Protein AF-A0AAJ1VNU1-F1 (afdb_monomer)

Foldseek 3Di:
DVPDPLLVVLVVVLLVVVVVCLVVLADPVDQAPLSRLVDQLPHPNQQVDLVLLVVLLSLLQSCLSPLDDDPVVVVVQPDLVSVLVSSVVSSVVSLVVVLVSQLCPCVVVNVSNVDDPLLVVLCNLLSNLVSVLSSLLSVLLVLVLLLVVLVDVDRSNVSSVVSSVVSVVQLPPPVNVPPLSSNLRLSSCSNVVNSVVSVVSSVVSNVVSVVSSVVSSVSSSVSSVVSVVVD

Structure (mmCIF, N/CA/C/O backbone):
data_AF-A0AAJ1VNU1-F1
#
_entry.id   AF-A0AAJ1VNU1-F1
#
loop_
_atom_site.group_PDB
_atom_site.id
_atom_site.type_symbol
_atom_site.label_atom_id
_atom_site.label_alt_id
_atom_site.label_comp_id
_atom_site.label_asym_id
_atom_site.label_entity_id
_atom_site.label_seq_id
_atom_site.pdbx_PDB_ins_code
_atom_site.Cartn_x
_atom_site.Cartn_y
_atom_site.Cartn_z
_atom_site.occupancy
_atom_site.B_iso_or_equiv
_atom_site.auth_seq_id
_atom_site.auth_comp_id
_atom_site.auth_asym_id
_atom_site.auth_atom_id
_atom_site.pdbx_PDB_model_num
ATOM 1 N N . MET A 1 1 ? -16.236 -14.710 5.021 1.00 56.72 1 MET A N 1
ATOM 2 C CA . MET A 1 1 ? -16.076 -13.329 4.508 1.00 56.72 1 MET A CA 1
ATOM 3 C C . MET A 1 1 ? -16.523 -13.219 3.057 1.00 56.72 1 MET A C 1
ATOM 5 O O . MET A 1 1 ? -17.411 -12.427 2.800 1.00 56.72 1 MET A O 1
ATOM 9 N N . ILE A 1 2 ? -16.015 -14.075 2.162 1.00 51.69 2 ILE A N 1
ATOM 10 C CA . ILE A 1 2 ? -16.258 -14.019 0.705 1.00 51.69 2 ILE A CA 1
ATOM 11 C C . ILE A 1 2 ? -17.744 -14.160 0.298 1.00 51.69 2 ILE A C 1
ATOM 13 O O . ILE A 1 2 ? -18.167 -13.552 -0.673 1.00 51.69 2 ILE A O 1
ATOM 17 N N . ARG A 1 3 ? -18.574 -14.888 1.063 1.00 55.31 3 ARG A N 1
ATOM 18 C CA . ARG A 1 3 ? -20.019 -15.059 0.780 1.00 55.31 3 ARG A CA 1
ATOM 19 C C . ARG A 1 3 ? -20.932 -13.919 1.275 1.00 55.31 3 ARG A C 1
ATOM 21 O O . ARG A 1 3 ? -22.146 -14.040 1.181 1.00 55.31 3 ARG A O 1
ATOM 28 N N . ASN A 1 4 ? -20.391 -12.842 1.850 1.00 73.75 4 ASN A N 1
ATOM 29 C CA . ASN A 1 4 ? -21.202 -11.709 2.311 1.00 73.75 4 ASN A CA 1
ATOM 30 C C . ASN A 1 4 ? -21.470 -10.750 1.138 1.00 73.75 4 ASN A C 1
ATOM 32 O O . ASN A 1 4 ? -20.522 -10.281 0.513 1.00 73.75 4 ASN A O 1
ATOM 36 N N . SER A 1 5 ? -22.734 -10.418 0.865 1.00 74.00 5 SER A N 1
ATOM 37 C CA . SER A 1 5 ? -23.113 -9.496 -0.218 1.00 74.00 5 SER A CA 1
ATOM 38 C C . SER A 1 5 ? -22.478 -8.110 -0.073 1.00 74.00 5 SER A C 1
ATOM 40 O O . SER A 1 5 ? -22.074 -7.519 -1.070 1.00 74.00 5 SER A O 1
ATOM 42 N N . ARG A 1 6 ? -22.292 -7.620 1.162 1.00 74.19 6 ARG A N 1
ATOM 43 C CA . ARG A 1 6 ? -21.580 -6.357 1.433 1.00 74.19 6 ARG A CA 1
ATOM 44 C C . ARG A 1 6 ? -20.100 -6.440 1.068 1.00 74.19 6 ARG A C 1
ATOM 46 O O . ARG A 1 6 ? -19.551 -5.486 0.524 1.00 74.19 6 ARG A O 1
ATOM 53 N N . PHE A 1 7 ? -19.469 -7.582 1.347 1.00 76.56 7 PHE A N 1
ATOM 54 C CA . PHE A 1 7 ? -18.081 -7.833 0.961 1.00 76.56 7 PHE A CA 1
ATOM 55 C C . PHE A 1 7 ? -17.976 -7.834 -0.563 1.00 76.56 7 PHE A C 1
ATOM 57 O O . PHE A 1 7 ? -17.258 -7.010 -1.105 1.00 76.56 7 PHE A O 1
ATOM 64 N N . LEU A 1 8 ? -18.789 -8.642 -1.251 1.00 77.00 8 LEU A N 1
ATOM 65 C CA . LEU A 1 8 ? -18.785 -8.725 -2.713 1.00 77.00 8 LEU A CA 1
ATOM 66 C C . LEU A 1 8 ? -18.999 -7.355 -3.377 1.00 77.00 8 LEU A C 1
ATOM 68 O O . LEU A 1 8 ? -18.219 -6.963 -4.237 1.00 77.00 8 LEU A O 1
ATOM 72 N N . PHE A 1 9 ? -20.023 -6.609 -2.955 1.00 81.06 9 PHE A N 1
ATOM 73 C CA . PHE A 1 9 ? -20.330 -5.291 -3.511 1.00 81.06 9 PHE A CA 1
ATOM 74 C C . PHE A 1 9 ? -19.188 -4.292 -3.295 1.00 81.06 9 PHE A C 1
ATOM 76 O O . PHE A 1 9 ? -18.770 -3.622 -4.237 1.00 81.06 9 PHE A O 1
ATOM 83 N N . SER A 1 10 ? -18.644 -4.221 -2.074 1.00 76.69 10 SER A N 1
ATOM 84 C CA . SER A 1 10 ? -17.507 -3.338 -1.792 1.00 76.69 10 SER A CA 1
ATOM 85 C C . SER A 1 10 ? -16.252 -3.750 -2.562 1.00 76.69 10 SER A C 1
ATOM 87 O O . SER A 1 10 ? -15.524 -2.871 -3.010 1.00 76.69 10 SER A O 1
ATOM 89 N N . THR A 1 11 ? -16.020 -5.053 -2.777 1.00 76.06 11 THR A N 1
ATOM 90 C CA . THR A 1 11 ? -14.887 -5.546 -3.575 1.00 76.06 11 THR A CA 1
ATOM 91 C C . THR A 1 11 ? -15.064 -5.171 -5.041 1.00 76.06 11 THR A C 1
ATOM 93 O O . THR A 1 11 ? -14.125 -4.678 -5.651 1.00 76.06 11 THR A O 1
ATOM 96 N N . LEU A 1 12 ? -16.260 -5.351 -5.606 1.00 81.75 12 LEU A N 1
ATOM 97 C CA . LEU A 1 12 ? -16.548 -5.005 -6.999 1.00 81.75 12 LEU A CA 1
ATOM 98 C C . LEU A 1 12 ? -16.421 -3.501 -7.252 1.00 81.75 12 LEU A C 1
ATOM 100 O O . LEU A 1 12 ? -15.763 -3.111 -8.210 1.00 81.75 12 LEU A O 1
ATOM 104 N N . MET A 1 13 ? -16.983 -2.660 -6.379 1.00 79.44 13 MET A N 1
ATOM 105 C CA . MET A 1 13 ? -16.874 -1.198 -6.492 1.00 79.44 13 MET A CA 1
ATOM 106 C C . MET A 1 13 ? -15.427 -0.722 -6.441 1.00 79.44 13 MET A C 1
ATOM 108 O O . MET A 1 13 ? -15.012 0.147 -7.198 1.00 79.44 13 MET A O 1
ATOM 112 N N . MET A 1 14 ? -14.644 -1.326 -5.561 1.00 76.81 14 MET A N 1
ATOM 113 C CA . MET A 1 14 ? -13.228 -1.041 -5.416 1.00 76.81 14 MET A CA 1
ATOM 114 C C . MET A 1 14 ? -12.418 -1.532 -6.621 1.00 76.81 14 MET A C 1
ATOM 116 O O . MET A 1 14 ? -11.604 -0.772 -7.125 1.00 76.81 14 MET A O 1
ATOM 120 N N . VAL A 1 15 ? -12.635 -2.756 -7.113 1.00 78.06 15 VAL A N 1
ATOM 121 C CA . VAL A 1 15 ? -11.966 -3.259 -8.328 1.00 78.06 15 VAL A CA 1
ATOM 122 C C . VAL A 1 15 ? -12.308 -2.378 -9.526 1.00 78.06 15 VAL A C 1
ATOM 124 O O . VAL A 1 15 ? -11.411 -1.999 -10.271 1.00 78.06 15 VAL A O 1
ATOM 127 N N . PHE A 1 16 ? -13.578 -1.997 -9.673 1.00 80.88 16 PHE A N 1
ATOM 128 C CA . PHE A 1 16 ? -14.021 -1.058 -10.698 1.00 80.88 16 PHE A CA 1
ATOM 129 C C . PHE A 1 16 ? -13.298 0.284 -10.574 1.00 80.88 16 PHE A C 1
ATOM 131 O O . PHE A 1 16 ? -12.746 0.776 -11.551 1.00 80.88 16 PHE A O 1
ATOM 138 N N . PHE A 1 17 ? -13.232 0.850 -9.371 1.00 73.81 17 PHE A N 1
ATOM 139 C CA . PHE A 1 17 ? -12.567 2.127 -9.142 1.00 73.81 17 PHE A CA 1
ATOM 140 C C . PHE A 1 17 ? -11.059 2.057 -9.407 1.00 73.81 17 PHE A C 1
ATOM 142 O O . PHE A 1 17 ? -10.509 2.939 -10.053 1.00 73.81 17 PHE A O 1
ATOM 149 N N . VAL A 1 18 ? -10.390 0.992 -8.962 1.00 73.19 18 VAL A N 1
ATOM 150 C CA . VAL A 1 18 ? -8.969 0.755 -9.243 1.00 73.19 18 VAL A CA 1
ATOM 151 C C . VAL A 1 18 ? -8.738 0.604 -10.746 1.00 73.19 18 VAL A C 1
ATOM 153 O O . VAL A 1 18 ? -7.785 1.176 -11.262 1.00 73.19 18 VAL A O 1
ATOM 156 N N . ALA A 1 19 ? -9.620 -0.097 -11.462 1.00 75.19 19 ALA A N 1
ATOM 157 C CA . ALA A 1 19 ? -9.554 -0.208 -12.915 1.00 75.19 19 ALA A CA 1
ATOM 158 C C . ALA A 1 19 ? -9.752 1.152 -13.603 1.00 75.19 19 ALA A C 1
ATOM 160 O O . ALA A 1 19 ? -9.001 1.479 -14.513 1.00 75.19 19 ALA A O 1
ATOM 161 N N . VAL A 1 20 ? -10.699 1.972 -13.141 1.00 74.94 20 VAL A N 1
ATOM 162 C CA . VAL A 1 20 ? -10.910 3.348 -13.624 1.00 74.94 20 VAL A CA 1
ATOM 163 C C . VAL A 1 20 ? -9.659 4.193 -13.386 1.00 74.94 20 VAL A C 1
ATOM 165 O O . VAL A 1 20 ? -9.111 4.764 -14.322 1.00 74.94 20 VAL A O 1
ATOM 168 N N . CYS A 1 21 ? -9.157 4.218 -12.154 1.00 70.06 21 CYS A N 1
ATOM 169 C CA . CYS A 1 21 ? -7.923 4.899 -11.777 1.00 70.06 21 CYS A CA 1
ATOM 170 C C . CYS A 1 21 ? -6.727 4.462 -12.626 1.00 70.06 21 CYS A C 1
ATOM 172 O O . CYS A 1 21 ? -5.946 5.302 -13.058 1.00 70.06 21 CYS A O 1
ATOM 174 N N . TYR A 1 22 ? -6.605 3.164 -12.888 1.00 71.69 22 TYR A N 1
ATOM 175 C CA . TYR A 1 22 ? -5.579 2.612 -13.757 1.00 71.69 22 TYR A CA 1
ATOM 176 C C . TYR A 1 22 ? -5.745 3.112 -15.197 1.00 71.69 22 TYR A C 1
ATOM 178 O O . TYR A 1 22 ? -4.822 3.696 -15.750 1.00 71.69 22 TYR A O 1
ATOM 186 N N . VAL A 1 23 ? -6.942 2.993 -15.779 1.00 73.56 23 VAL A N 1
ATOM 187 C CA . VAL A 1 23 ? -7.241 3.459 -17.145 1.00 73.56 23 VAL A CA 1
ATOM 188 C C . VAL A 1 23 ? -6.958 4.952 -17.318 1.00 73.56 23 VAL A C 1
ATOM 190 O O . VAL A 1 23 ? -6.399 5.343 -18.336 1.00 73.56 23 VAL A O 1
ATOM 193 N N . PHE A 1 24 ? -7.305 5.790 -16.342 1.00 68.94 24 PHE A N 1
ATOM 194 C CA . PHE A 1 24 ? -7.040 7.231 -16.409 1.00 68.94 24 PHE A CA 1
ATOM 195 C C . PHE A 1 24 ? -5.604 7.614 -16.030 1.00 68.94 24 PHE A C 1
ATOM 197 O O . PHE A 1 24 ? -5.153 8.697 -16.392 1.00 68.94 24 PHE A O 1
ATOM 204 N N . GLY A 1 25 ? -4.896 6.757 -15.293 1.00 63.12 25 GLY A N 1
ATOM 205 C CA . GLY A 1 25 ? -3.533 7.006 -14.827 1.00 63.12 25 GLY A CA 1
ATOM 206 C C . GLY A 1 25 ? -2.440 6.555 -15.796 1.00 63.12 25 GLY A C 1
ATOM 207 O O . GLY A 1 25 ? -1.329 7.074 -15.716 1.00 63.12 25 GLY A O 1
ATOM 208 N N . ILE A 1 26 ? -2.733 5.611 -16.694 1.00 67.88 26 ILE A N 1
ATOM 209 C CA . ILE A 1 26 ? -1.758 5.063 -17.647 1.00 67.88 26 ILE A CA 1
ATOM 210 C C . ILE A 1 26 ? -1.434 6.054 -18.760 1.00 67.88 26 ILE A C 1
ATOM 212 O O . ILE A 1 26 ? -2.315 6.697 -19.339 1.00 67.88 26 ILE A O 1
ATOM 216 N N . SER A 1 27 ? -0.163 6.071 -19.161 1.00 67.50 27 SER A N 1
ATOM 217 C CA . SER A 1 27 ? 0.242 6.699 -20.417 1.00 67.50 27 SER A CA 1
ATOM 218 C C . SER A 1 27 ? -0.130 5.814 -21.615 1.00 67.50 27 SER A C 1
ATOM 220 O O . SER A 1 27 ? 0.593 4.891 -22.004 1.00 67.50 27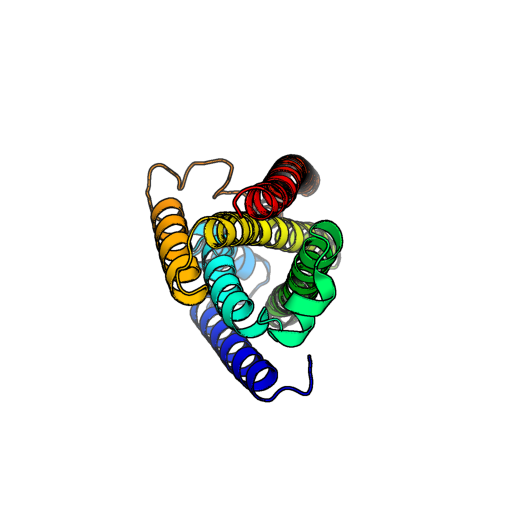 SER A O 1
ATOM 222 N N . TRP A 1 28 ? -1.284 6.086 -22.229 1.00 74.19 28 TRP A N 1
ATOM 223 C CA . TRP A 1 28 ? -1.740 5.361 -23.425 1.00 74.19 28 TRP A CA 1
ATOM 224 C C . TRP A 1 28 ? -0.870 5.611 -24.659 1.00 74.19 28 TRP A C 1
ATOM 226 O O . TRP A 1 28 ? -0.865 4.785 -25.568 1.00 74.19 28 TRP A O 1
ATOM 236 N N . SER A 1 29 ? -0.120 6.714 -24.674 1.00 73.19 29 SER A N 1
ATOM 237 C CA . SER A 1 29 ? 0.797 7.090 -25.753 1.00 73.19 29 SER A CA 1
ATOM 238 C C . SER A 1 29 ? 2.083 6.264 -25.794 1.00 73.19 29 SER A C 1
ATOM 240 O O . SER A 1 29 ? 2.820 6.355 -26.770 1.00 73.19 29 SER A O 1
ATOM 242 N N . ALA A 1 30 ? 2.383 5.483 -24.753 1.00 74.44 30 ALA A N 1
ATOM 243 C CA . ALA A 1 30 ? 3.559 4.625 -24.736 1.00 74.44 30 ALA A CA 1
ATOM 244 C C . ALA A 1 30 ? 3.380 3.413 -25.663 1.00 74.44 30 ALA A C 1
ATOM 246 O O . ALA A 1 30 ? 2.422 2.650 -25.518 1.00 74.44 30 ALA A O 1
ATOM 247 N N . ILE A 1 31 ? 4.325 3.236 -26.591 1.00 78.50 31 ILE A N 1
ATOM 248 C CA . ILE A 1 31 ? 4.320 2.161 -27.596 1.00 78.50 31 ILE A CA 1
ATOM 249 C C . ILE A 1 31 ? 5.385 1.103 -27.274 1.00 78.50 31 ILE A C 1
ATOM 251 O O . ILE A 1 31 ? 5.184 -0.075 -27.561 1.00 78.50 31 ILE A O 1
ATOM 255 N N . THR A 1 32 ? 6.496 1.494 -26.643 1.00 81.50 32 THR A N 1
ATOM 256 C CA . THR A 1 32 ? 7.568 0.580 -26.223 1.00 81.50 32 THR A CA 1
ATOM 257 C C . THR A 1 32 ? 7.686 0.495 -24.701 1.00 81.50 32 THR A C 1
ATOM 259 O O . THR A 1 32 ? 7.218 1.375 -23.977 1.00 81.50 32 THR A O 1
ATOM 262 N N . TYR A 1 33 ? 8.358 -0.550 -24.203 1.00 76.88 33 TYR A N 1
ATOM 263 C CA . TYR A 1 33 ? 8.631 -0.714 -22.772 1.00 76.88 33 TYR A CA 1
ATOM 264 C C . TYR A 1 33 ? 9.413 0.475 -22.199 1.00 76.88 33 TYR A C 1
ATOM 266 O O . TYR A 1 33 ? 9.088 0.948 -21.115 1.00 76.88 33 TYR A O 1
ATOM 274 N N . HIS A 1 34 ? 10.395 1.004 -22.935 1.00 76.31 34 HIS A N 1
ATOM 275 C CA . HIS A 1 34 ? 11.177 2.168 -22.513 1.00 76.31 34 HIS A CA 1
ATOM 276 C C . HIS A 1 34 ? 10.370 3.468 -22.530 1.00 76.31 34 HIS A C 1
ATOM 278 O O . HIS A 1 34 ? 10.520 4.270 -21.608 1.00 76.31 34 HIS A O 1
ATOM 284 N N . ASP A 1 35 ? 9.487 3.658 -23.514 1.00 74.62 35 ASP A N 1
ATOM 285 C CA . ASP A 1 35 ? 8.581 4.812 -23.544 1.00 74.62 35 ASP A CA 1
ATOM 286 C C . ASP A 1 35 ? 7.588 4.750 -22.388 1.00 74.62 35 ASP A C 1
ATOM 288 O O . ASP A 1 35 ? 7.332 5.755 -21.726 1.00 74.62 35 ASP A O 1
ATOM 292 N N . TRP A 1 36 ? 7.054 3.560 -22.104 1.00 78.00 36 TRP A N 1
ATOM 293 C CA . TRP A 1 36 ? 6.185 3.319 -20.956 1.00 78.00 36 TRP A CA 1
ATOM 294 C C . TRP A 1 36 ? 6.919 3.607 -19.649 1.00 78.00 36 TRP A C 1
ATOM 296 O O . TRP A 1 36 ? 6.408 4.328 -18.799 1.00 78.00 36 TRP A O 1
ATOM 306 N N . LEU A 1 37 ? 8.161 3.144 -19.519 1.00 72.62 37 LEU A N 1
ATOM 307 C CA . LEU A 1 37 ? 8.975 3.413 -18.342 1.00 72.62 37 LEU A CA 1
ATOM 308 C C . LEU A 1 37 ? 9.292 4.900 -18.185 1.00 72.62 37 LEU A C 1
ATOM 310 O O . LEU A 1 37 ? 9.176 5.431 -17.090 1.00 72.62 37 LEU A O 1
ATOM 314 N N . GLY A 1 38 ? 9.669 5.597 -19.255 1.00 67.06 38 GLY A N 1
ATOM 315 C CA . GLY A 1 38 ? 9.932 7.035 -19.208 1.00 67.06 38 GLY A CA 1
ATOM 316 C C . GLY A 1 38 ? 8.677 7.846 -18.882 1.00 67.06 38 GLY A C 1
ATOM 317 O O . GLY A 1 38 ? 8.724 8.764 -18.066 1.00 67.06 38 GLY A O 1
ATOM 318 N N . SER A 1 39 ? 7.544 7.487 -19.476 1.00 66.88 39 SER A N 1
ATOM 319 C CA . SER A 1 39 ? 6.281 8.207 -19.301 1.00 66.88 39 SER A CA 1
ATOM 320 C C . SER A 1 39 ? 5.575 7.900 -17.988 1.00 66.88 39 SER A C 1
ATOM 322 O O . SER A 1 39 ? 4.941 8.795 -17.449 1.00 66.88 39 SER A O 1
ATOM 324 N N . GLU A 1 40 ? 5.680 6.691 -17.438 1.00 65.06 40 GLU A N 1
ATOM 325 C CA . GLU A 1 40 ? 5.058 6.377 -16.152 1.00 65.06 40 GLU A CA 1
ATOM 326 C C . GLU A 1 40 ? 5.987 6.660 -14.980 1.00 65.06 40 GLU A C 1
ATOM 328 O O . GLU A 1 40 ? 5.518 7.207 -13.984 1.00 65.06 40 GLU A O 1
ATOM 333 N N . VAL A 1 41 ? 7.287 6.333 -15.072 1.00 56.38 41 VAL A N 1
ATOM 334 C CA . VAL A 1 41 ? 8.233 6.469 -13.941 1.00 56.38 41 VAL A CA 1
ATOM 335 C C . VAL A 1 41 ? 8.568 7.929 -13.636 1.00 56.38 41 VAL A C 1
ATOM 337 O O . VAL A 1 41 ? 8.851 8.246 -12.490 1.00 56.38 41 VAL A O 1
ATOM 340 N N . SER A 1 42 ? 8.489 8.823 -14.628 1.00 49.69 42 SER A N 1
ATOM 341 C CA . SER A 1 42 ? 8.522 10.286 -14.417 1.00 49.69 42 SER A CA 1
ATOM 342 C C . SER A 1 42 ? 7.214 10.996 -14.751 1.00 49.69 42 SER A C 1
ATOM 344 O O . SER A 1 42 ? 7.193 12.212 -14.917 1.00 49.69 42 SER A O 1
ATOM 346 N N . GLY A 1 43 ? 6.126 10.247 -14.914 1.00 49.19 43 GLY A N 1
ATOM 347 C CA . GLY A 1 43 ? 4.812 10.833 -15.132 1.00 49.19 43 GLY A CA 1
ATOM 348 C C . GLY A 1 43 ? 3.896 10.651 -13.942 1.00 49.19 43 GLY A C 1
ATOM 349 O O . GLY A 1 43 ? 4.283 10.257 -12.844 1.00 49.19 43 GLY A O 1
ATOM 350 N N . ILE A 1 44 ? 2.626 10.938 -14.192 1.00 48.78 44 ILE A N 1
ATOM 351 C CA . ILE A 1 44 ? 1.572 11.009 -13.180 1.00 48.78 44 ILE A CA 1
ATOM 352 C C . ILE A 1 44 ? 1.405 9.677 -12.423 1.00 48.78 44 ILE A C 1
ATOM 354 O O . ILE A 1 44 ? 1.029 9.684 -11.250 1.00 48.78 44 ILE A O 1
ATOM 358 N N . TYR A 1 45 ? 1.715 8.547 -13.073 1.00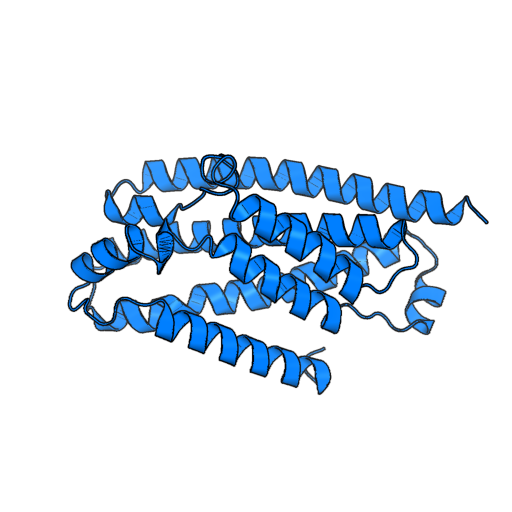 50.91 45 TYR A N 1
ATOM 359 C CA . TYR A 1 45 ? 1.468 7.207 -12.547 1.00 50.91 45 TYR A CA 1
ATOM 360 C C . TYR A 1 45 ? 2.448 6.747 -11.462 1.00 50.91 45 TYR A C 1
ATOM 362 O O . TYR A 1 45 ? 2.014 6.096 -10.522 1.00 50.91 45 TYR A O 1
ATOM 370 N N . PHE A 1 46 ? 3.739 7.068 -11.539 1.00 52.56 46 PHE A N 1
ATOM 371 C CA . PHE A 1 46 ? 4.651 6.782 -10.428 1.00 52.56 46 PHE A CA 1
ATOM 372 C C . PHE A 1 46 ? 4.967 8.043 -9.623 1.00 52.56 46 PHE A C 1
ATOM 374 O O . PHE A 1 46 ? 4.860 7.973 -8.410 1.00 52.56 46 PHE A O 1
ATOM 381 N N . ASP A 1 47 ? 5.227 9.193 -10.253 1.00 49.47 47 ASP A N 1
ATOM 382 C CA . ASP A 1 47 ? 5.898 10.341 -9.619 1.00 49.47 47 ASP A CA 1
ATOM 383 C C . ASP A 1 47 ? 4.940 11.334 -8.912 1.00 49.47 47 ASP A C 1
ATOM 385 O O . ASP A 1 47 ? 5.170 11.730 -7.770 1.00 49.47 47 ASP A O 1
ATOM 389 N N . HIS A 1 48 ? 3.823 11.728 -9.546 1.00 46.34 48 HIS A N 1
ATOM 390 C CA . HIS A 1 48 ? 2.996 12.855 -9.058 1.00 46.34 48 HIS A CA 1
ATOM 391 C C . HIS A 1 48 ? 1.776 12.476 -8.221 1.00 46.34 48 HIS A C 1
ATOM 393 O O . HIS A 1 48 ? 1.312 13.267 -7.395 1.00 46.34 48 HIS A O 1
ATOM 399 N N . ILE A 1 49 ? 1.228 11.283 -8.430 1.00 50.41 49 ILE A N 1
ATOM 400 C CA . ILE A 1 49 ? 0.172 10.758 -7.582 1.00 50.41 49 ILE A CA 1
ATOM 401 C C . ILE A 1 49 ? 0.849 9.835 -6.587 1.00 50.41 49 ILE A C 1
ATOM 403 O O . ILE A 1 49 ? 1.365 8.785 -6.955 1.00 50.41 49 ILE A O 1
ATOM 407 N N . ASN A 1 50 ? 0.834 10.214 -5.311 1.00 58.28 50 ASN A N 1
ATOM 408 C CA . ASN A 1 50 ? 1.274 9.351 -4.227 1.00 58.28 50 ASN A CA 1
ATOM 409 C C . ASN A 1 50 ? 0.277 8.182 -4.107 1.00 58.28 50 ASN A C 1
ATOM 411 O O . ASN A 1 50 ? -0.600 8.169 -3.243 1.00 58.28 50 ASN A O 1
ATOM 415 N N . TRP A 1 51 ? 0.346 7.226 -5.036 1.00 56.41 51 TRP A N 1
ATOM 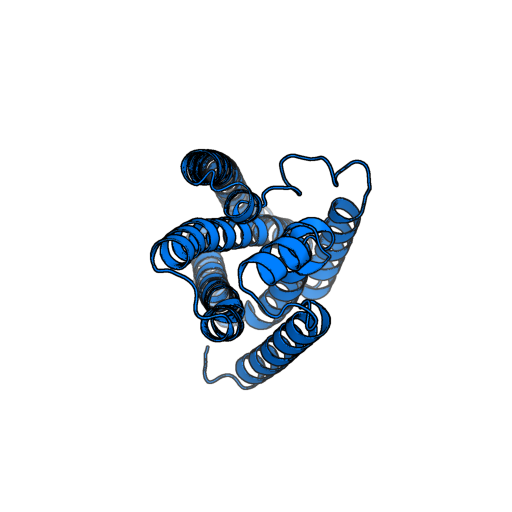416 C CA . TRP A 1 51 ? -0.576 6.099 -5.157 1.00 56.41 51 TRP A CA 1
ATOM 417 C C . TRP A 1 51 ? -0.586 5.258 -3.898 1.00 56.41 51 TRP A C 1
ATOM 419 O O . TRP A 1 51 ? -1.622 4.718 -3.535 1.00 56.41 51 TRP A O 1
ATOM 429 N N . GLN A 1 52 ? 0.531 5.215 -3.173 1.00 61.16 52 GLN A N 1
ATOM 430 C CA . GLN A 1 52 ? 0.584 4.629 -1.840 1.00 61.16 52 GLN A CA 1
ATOM 431 C C . GLN A 1 52 ? -0.446 5.296 -0.926 1.00 61.16 52 GLN A C 1
ATOM 433 O O . GLN A 1 52 ? -1.200 4.599 -0.255 1.00 61.16 52 GLN A O 1
ATOM 438 N N . THR A 1 53 ? -0.560 6.623 -0.949 1.00 61.34 53 THR A N 1
ATOM 439 C CA . THR A 1 53 ? -1.594 7.362 -0.214 1.00 61.34 53 THR A CA 1
ATOM 440 C C . THR A 1 53 ? -2.989 7.143 -0.790 1.00 61.34 53 THR A C 1
ATOM 442 O O . THR A 1 53 ? -3.885 6.776 -0.034 1.00 61.34 53 THR A O 1
ATOM 445 N N . ILE A 1 54 ? -3.188 7.306 -2.102 1.00 64.38 54 ILE A N 1
ATOM 446 C CA . ILE A 1 54 ? -4.510 7.128 -2.728 1.00 64.38 54 ILE A CA 1
ATOM 447 C C . ILE A 1 54 ? -5.063 5.722 -2.455 1.00 64.38 54 ILE A C 1
ATOM 449 O O . ILE A 1 54 ? -6.190 5.563 -1.982 1.00 64.38 54 ILE A O 1
ATOM 453 N N . PHE A 1 55 ? -4.265 4.685 -2.693 1.00 66.81 55 PHE A N 1
ATOM 454 C CA . PHE A 1 55 ? -4.665 3.310 -2.418 1.00 66.81 55 PHE A CA 1
ATOM 455 C C . PHE A 1 55 ? -4.833 3.048 -0.923 1.00 66.81 55 PHE A C 1
ATOM 457 O O . PHE A 1 55 ? -5.767 2.338 -0.555 1.00 66.81 55 PHE A O 1
ATOM 464 N N . SER A 1 56 ? -4.016 3.652 -0.052 1.00 65.38 56 SER A N 1
ATOM 465 C CA . SER A 1 56 ? -4.217 3.548 1.401 1.00 65.38 56 SER A CA 1
ATOM 466 C C . SER A 1 56 ? -5.559 4.128 1.830 1.00 65.38 56 SER A C 1
ATOM 468 O O . SER A 1 56 ? -6.258 3.513 2.631 1.00 65.38 56 SER A O 1
ATOM 470 N N . THR A 1 57 ? -5.952 5.270 1.268 1.00 67.31 57 THR A N 1
ATOM 471 C CA . THR A 1 57 ? -7.252 5.911 1.488 1.00 67.31 57 THR A CA 1
ATOM 472 C C . THR A 1 57 ? -8.402 4.992 1.082 1.00 67.31 57 THR A C 1
ATOM 474 O O . THR A 1 57 ? -9.302 4.731 1.881 1.00 67.31 57 THR A O 1
ATOM 477 N N . PHE A 1 58 ? -8.375 4.431 -0.127 1.00 70.88 58 PHE A N 1
ATOM 478 C CA . PHE A 1 58 ? -9.433 3.515 -0.567 1.00 70.88 58 PHE A CA 1
ATOM 479 C C . PHE A 1 58 ? -9.461 2.217 0.231 1.00 70.88 58 PHE A C 1
ATOM 481 O O . PHE A 1 58 ? -10.535 1.725 0.593 1.00 70.88 58 PHE A O 1
ATOM 488 N N . PHE A 1 59 ? -8.287 1.684 0.557 1.00 75.44 59 PHE A N 1
ATOM 489 C CA . PHE A 1 59 ? -8.180 0.517 1.410 1.00 75.44 59 PHE A CA 1
ATOM 490 C C . PHE A 1 59 ? -8.753 0.787 2.801 1.00 75.44 59 PHE A C 1
ATOM 492 O O . PHE A 1 59 ? -9.476 -0.057 3.315 1.00 75.44 59 PHE A O 1
ATOM 499 N N . LEU A 1 60 ? -8.516 1.965 3.386 1.00 71.94 60 LEU A N 1
ATOM 500 C CA . LEU A 1 60 ? -9.101 2.389 4.662 1.00 71.94 60 LEU A CA 1
ATOM 501 C C . LEU A 1 60 ? -10.632 2.388 4.618 1.00 71.94 60 LEU A C 1
ATOM 503 O O . LEU A 1 60 ? -11.267 1.844 5.525 1.00 71.94 60 LEU A O 1
ATOM 507 N N . PHE A 1 61 ? -11.237 2.920 3.552 1.00 70.81 61 PHE A N 1
ATOM 508 C CA . PHE A 1 61 ? -12.691 2.863 3.368 1.00 70.81 61 PHE A CA 1
ATOM 509 C C . PHE A 1 61 ? -13.195 1.425 3.289 1.00 70.81 61 PHE A C 1
ATOM 511 O O . PHE A 1 61 ? -14.089 1.036 4.046 1.00 70.81 61 PHE A O 1
ATOM 518 N N . TYR A 1 62 ? -12.590 0.612 2.426 1.00 76.56 62 TYR A N 1
ATOM 519 C CA . TYR A 1 62 ? -12.958 -0.790 2.274 1.00 76.56 62 TYR A CA 1
ATOM 520 C C . TYR A 1 62 ? -12.804 -1.575 3.584 1.00 76.56 62 TYR A C 1
ATOM 522 O O . TYR A 1 62 ? -13.687 -2.345 3.978 1.00 76.56 62 TYR A O 1
ATOM 530 N N . TRP A 1 63 ? -11.689 -1.359 4.276 1.00 80.06 63 TRP A N 1
ATOM 531 C CA . TRP A 1 63 ? -11.377 -1.929 5.576 1.00 80.06 63 TRP A CA 1
ATOM 532 C C . TRP A 1 63 ? -12.433 -1.533 6.609 1.00 80.06 63 TRP A C 1
ATOM 534 O O . TRP A 1 63 ? -12.951 -2.411 7.296 1.00 80.06 63 TRP A O 1
ATOM 544 N N . SER A 1 64 ? -12.834 -0.259 6.668 1.00 72.06 64 SER A N 1
ATOM 545 C CA . SER A 1 64 ? -13.825 0.231 7.639 1.00 72.06 64 SER A CA 1
ATOM 546 C C . SER A 1 64 ? -15.192 -0.451 7.485 1.00 72.06 64 SER A C 1
ATOM 548 O O . SER A 1 64 ? -15.838 -0.784 8.479 1.00 72.06 64 SER A O 1
ATOM 550 N N . ILE A 1 65 ? -15.598 -0.748 6.246 1.00 73.81 65 ILE A N 1
ATOM 551 C CA . ILE A 1 65 ? -16.847 -1.456 5.934 1.00 73.81 65 ILE A CA 1
ATOM 552 C C . ILE A 1 65 ? -16.736 -2.935 6.332 1.00 73.81 65 ILE A C 1
ATOM 554 O O . ILE A 1 65 ? -17.654 -3.516 6.924 1.00 73.81 65 ILE A O 1
ATOM 558 N N . ASN A 1 66 ? -15.596 -3.558 6.027 1.00 76.19 66 ASN A N 1
ATOM 559 C CA . ASN A 1 66 ? -15.416 -5.006 6.119 1.00 76.19 66 ASN A CA 1
ATOM 560 C C . ASN A 1 66 ? -14.827 -5.498 7.451 1.00 76.19 66 ASN A C 1
ATOM 562 O O . ASN A 1 66 ? -14.820 -6.708 7.708 1.00 76.19 66 ASN A O 1
ATOM 566 N N . ILE A 1 67 ? -14.365 -4.602 8.329 1.00 76.00 67 ILE A N 1
ATOM 567 C CA . ILE A 1 67 ? -13.789 -5.002 9.617 1.00 76.00 67 ILE A CA 1
ATOM 568 C C . ILE A 1 67 ? -14.843 -5.370 10.667 1.00 76.00 67 ILE A C 1
ATOM 570 O O . ILE A 1 67 ? -14.530 -6.117 11.598 1.00 76.0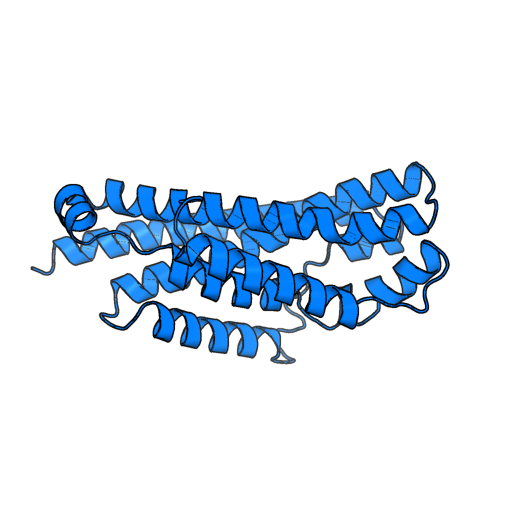0 67 ILE A O 1
ATOM 574 N N . SER A 1 68 ? -16.094 -4.931 10.489 1.00 67.81 68 SER A N 1
ATOM 575 C CA . SER A 1 68 ? -17.186 -5.127 11.454 1.00 67.81 68 SER A CA 1
ATOM 576 C C . SER A 1 68 ? -17.175 -6.524 12.108 1.00 67.81 68 SER A C 1
ATOM 578 O O . SER A 1 68 ? -17.144 -7.575 11.453 1.00 67.81 68 SER A O 1
ATOM 580 N N . ILE A 1 69 ? -17.109 -6.536 13.442 1.00 69.25 69 ILE A N 1
ATOM 581 C CA . ILE A 1 69 ? -17.190 -7.747 14.266 1.00 69.25 69 ILE A CA 1
ATOM 582 C C . ILE A 1 69 ? -18.570 -7.743 14.935 1.00 69.25 69 ILE A C 1
ATOM 584 O O . ILE A 1 69 ? -18.931 -6.729 15.533 1.00 69.25 69 ILE A O 1
ATOM 588 N N . PRO A 1 70 ? -19.351 -8.838 14.859 1.00 70.94 70 PRO A N 1
ATOM 589 C CA . PRO A 1 70 ? -20.638 -8.913 15.542 1.00 70.94 70 PRO A CA 1
ATOM 590 C C . PRO A 1 70 ? -20.489 -8.659 17.046 1.00 70.94 70 PRO A C 1
ATOM 592 O O . PRO A 1 70 ? -19.592 -9.215 17.684 1.00 70.94 70 PRO A O 1
ATOM 595 N N . ILE A 1 71 ? -21.404 -7.879 17.629 1.00 59.91 71 ILE A N 1
ATOM 596 C CA . ILE A 1 71 ? -21.388 -7.516 19.060 1.00 59.91 71 ILE A CA 1
ATOM 597 C C . ILE A 1 71 ? -21.318 -8.766 19.948 1.00 59.91 71 ILE A C 1
ATOM 599 O O . ILE A 1 71 ? -20.539 -8.824 20.893 1.00 59.91 71 ILE A O 1
ATOM 603 N N . GLN A 1 72 ? -22.055 -9.819 19.591 1.00 61.16 72 GLN A N 1
ATOM 604 C CA . GLN A 1 72 ? -22.051 -11.103 20.299 1.00 61.16 72 GLN A CA 1
ATOM 605 C C . GLN A 1 72 ? -20.655 -11.747 20.350 1.00 61.16 72 GLN A C 1
ATOM 607 O O . GLN A 1 72 ? -20.269 -12.338 21.357 1.00 61.16 72 GLN A O 1
ATOM 612 N N . THR A 1 73 ? -19.872 -11.615 19.277 1.00 66.19 73 THR A N 1
ATOM 613 C CA . THR A 1 73 ? -18.490 -12.102 19.215 1.00 66.19 73 THR A CA 1
ATOM 614 C C . THR A 1 73 ? -17.573 -11.239 20.078 1.00 66.19 73 THR A C 1
ATOM 616 O O . THR A 1 73 ? -16.733 -11.785 20.784 1.00 66.19 73 THR A O 1
ATOM 619 N N . ILE A 1 74 ? -17.767 -9.918 20.095 1.00 68.31 74 ILE A N 1
ATOM 620 C CA . ILE A 1 74 ? -17.011 -8.996 20.959 1.00 68.31 74 ILE A CA 1
ATOM 621 C C . ILE A 1 74 ? -17.238 -9.340 22.439 1.00 68.31 74 ILE A C 1
ATOM 623 O O . ILE A 1 74 ? -16.277 -9.470 23.193 1.00 68.31 74 ILE A O 1
ATOM 627 N N . VAL A 1 75 ? -18.491 -9.579 22.839 1.00 63.91 75 VAL A N 1
ATOM 628 C CA . VAL A 1 75 ? -18.856 -9.957 24.217 1.00 63.91 75 VAL A CA 1
ATOM 629 C C . VAL A 1 75 ? -18.230 -11.297 24.627 1.00 63.91 75 VAL A C 1
ATOM 631 O O . VAL A 1 75 ? -17.797 -11.446 25.768 1.00 63.91 75 VAL A O 1
ATOM 634 N N . ARG A 1 76 ? -18.137 -12.268 23.708 1.00 67.75 76 ARG A N 1
ATOM 635 C CA . ARG A 1 76 ? -17.477 -13.565 23.959 1.00 67.75 76 ARG A CA 1
ATOM 636 C C . ARG A 1 76 ? -15.952 -13.457 24.017 1.00 67.75 76 ARG A C 1
ATOM 638 O O . ARG A 1 76 ? -15.317 -14.175 24.781 1.00 67.75 76 ARG A O 1
ATOM 645 N N . LEU A 1 77 ? -15.357 -12.548 23.246 1.00 69.25 77 LEU A N 1
ATOM 646 C CA . LEU A 1 77 ? -13.908 -12.332 23.155 1.00 69.25 77 LEU A CA 1
ATOM 647 C C . LEU A 1 77 ? -13.340 -11.452 24.283 1.00 69.25 77 LEU A C 1
ATOM 649 O O . LEU A 1 77 ? -12.258 -10.906 24.105 1.00 69.25 77 LEU A O 1
ATOM 653 N N . ARG A 1 78 ? -14.019 -11.353 25.437 1.00 60.62 78 ARG A N 1
ATOM 654 C CA . ARG A 1 78 ? -13.737 -10.511 26.629 1.00 60.62 78 ARG A CA 1
ATOM 655 C C . ARG A 1 78 ? -12.283 -10.428 27.140 1.00 60.62 78 ARG A C 1
ATOM 657 O O . ARG A 1 78 ? -12.038 -9.690 28.082 1.00 60.62 78 ARG A O 1
ATOM 664 N N . LYS A 1 79 ? -11.333 -11.177 26.575 1.00 64.06 79 LYS A N 1
ATOM 665 C CA . LYS A 1 79 ? -9.893 -11.015 26.801 1.00 64.06 79 LYS A CA 1
ATOM 666 C C . LYS A 1 79 ? -9.297 -10.121 25.703 1.00 64.06 79 LYS A C 1
ATOM 668 O O . LYS A 1 79 ? -9.186 -10.566 24.558 1.00 64.06 79 LYS A O 1
ATOM 673 N N . SER A 1 80 ? -8.849 -8.918 26.064 1.00 64.31 80 SER A N 1
ATOM 674 C CA . SER A 1 80 ? -8.131 -7.938 25.219 1.00 64.31 80 SER A CA 1
ATOM 675 C C . SER A 1 80 ? -7.203 -8.534 24.146 1.00 64.31 80 SER A C 1
ATOM 677 O O . SER A 1 80 ? -7.286 -8.168 22.971 1.00 64.31 80 SER A O 1
ATOM 679 N N . ASN A 1 81 ? -6.374 -9.517 24.507 1.00 68.69 81 ASN A N 1
ATOM 680 C CA . ASN A 1 81 ? -5.433 -10.158 23.579 1.00 68.69 81 ASN A CA 1
ATOM 681 C C . ASN A 1 81 ? -6.096 -10.936 22.427 1.00 68.69 81 ASN A C 1
ATOM 683 O O . ASN A 1 81 ? -5.505 -11.054 21.353 1.00 68.69 81 ASN A O 1
ATOM 687 N N . LEU A 1 82 ? -7.294 -11.493 22.624 1.00 77.88 82 LEU A N 1
ATOM 688 C CA . LEU A 1 82 ? -7.999 -12.248 21.584 1.00 77.88 82 LEU A CA 1
ATOM 689 C C . LEU A 1 82 ? -8.669 -11.310 20.579 1.00 77.88 82 LEU A C 1
ATOM 691 O O . LEU A 1 82 ? -8.578 -11.543 19.374 1.00 77.88 82 LEU A O 1
ATOM 695 N N . LEU A 1 83 ? -9.282 -10.224 21.055 1.00 75.00 83 LEU A N 1
ATOM 696 C CA . LEU A 1 83 ? -9.916 -9.227 20.193 1.00 75.00 83 LEU A CA 1
ATOM 697 C C . LEU A 1 83 ? -8.883 -8.520 19.299 1.00 75.00 83 LEU A C 1
ATOM 699 O O . LEU A 1 83 ? -9.090 -8.417 18.088 1.00 75.00 83 LEU A O 1
ATOM 703 N N . ALA A 1 84 ? -7.739 -8.123 19.868 1.00 73.25 84 ALA A N 1
ATOM 704 C CA . ALA A 1 84 ? -6.643 -7.506 19.121 1.00 73.25 84 ALA A CA 1
ATOM 705 C C . ALA A 1 84 ? -6.117 -8.419 17.999 1.00 73.25 84 ALA A C 1
ATOM 707 O O . ALA A 1 84 ? -5.962 -7.982 16.858 1.00 73.25 84 ALA A O 1
ATOM 708 N N . ARG A 1 85 ? -5.919 -9.716 18.287 1.00 81.50 85 ARG A N 1
ATOM 709 C CA . ARG A 1 85 ? -5.495 -10.704 17.279 1.00 81.50 85 ARG A CA 1
ATOM 710 C C . ARG A 1 85 ? -6.512 -10.874 16.155 1.00 81.50 85 ARG A C 1
ATOM 712 O O . ARG A 1 85 ? -6.115 -11.042 15.005 1.00 81.50 85 ARG A O 1
ATOM 719 N N . VAL A 1 86 ? -7.811 -10.840 16.458 1.00 82.06 86 VAL A N 1
ATOM 720 C CA . VAL A 1 86 ? -8.862 -10.957 15.434 1.00 82.06 86 VAL A CA 1
ATOM 721 C C . VAL A 1 86 ? -8.853 -9.744 14.502 1.00 82.06 86 VAL A C 1
ATOM 723 O O . VAL A 1 86 ? -8.890 -9.929 13.283 1.00 82.06 86 VAL A O 1
ATOM 726 N N . TYR A 1 87 ? -8.750 -8.526 15.044 1.00 79.81 87 TYR A N 1
ATOM 727 C CA . TYR A 1 87 ? -8.634 -7.306 14.238 1.00 79.81 87 TYR A CA 1
ATOM 728 C C . TYR A 1 87 ? -7.375 -7.309 13.368 1.00 79.81 87 TYR A C 1
ATOM 730 O O . TYR A 1 87 ? -7.465 -7.056 12.163 1.00 79.81 87 TYR A O 1
ATOM 738 N N . ALA A 1 88 ? -6.227 -7.676 13.942 1.00 81.75 88 ALA A N 1
ATOM 739 C CA . ALA A 1 88 ? -4.968 -7.787 13.211 1.00 81.75 88 ALA A CA 1
ATOM 740 C C . ALA A 1 88 ? -5.072 -8.808 12.068 1.00 81.75 88 ALA A C 1
ATOM 742 O O . ALA A 1 88 ? -4.786 -8.484 10.918 1.00 81.75 88 ALA A O 1
ATOM 743 N N . ARG A 1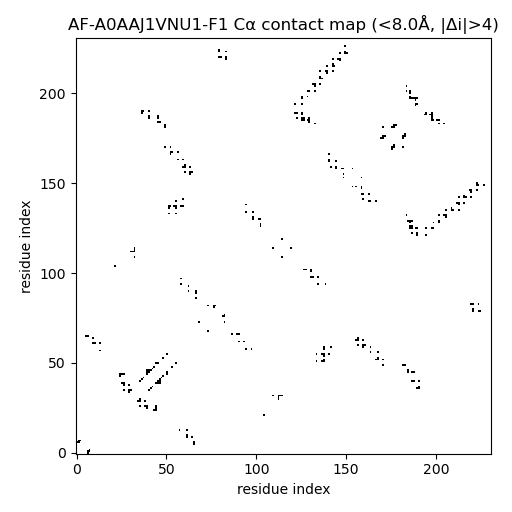 89 ? -5.579 -10.018 12.345 1.00 85.12 89 ARG A N 1
ATOM 744 C CA . ARG A 1 89 ? -5.732 -11.070 11.330 1.00 85.12 89 ARG A CA 1
ATOM 745 C C . ARG A 1 89 ? -6.654 -10.643 10.191 1.00 85.12 89 ARG A C 1
ATOM 747 O O . ARG A 1 89 ? -6.310 -10.853 9.033 1.00 85.12 89 ARG A O 1
ATOM 754 N N . LYS A 1 90 ? -7.812 -10.045 10.494 1.00 83.38 90 LYS A N 1
ATOM 755 C CA . LYS A 1 90 ? -8.727 -9.538 9.458 1.00 83.38 90 LYS A CA 1
ATOM 756 C C . LYS A 1 90 ? -8.059 -8.467 8.599 1.00 83.38 90 LYS A C 1
ATOM 758 O O . LYS A 1 90 ? -8.163 -8.524 7.380 1.00 83.38 90 LYS A O 1
ATOM 763 N N . THR A 1 91 ? -7.362 -7.529 9.234 1.00 84.25 91 THR A N 1
ATOM 764 C CA . THR A 1 91 ? -6.659 -6.443 8.542 1.00 84.25 91 THR A CA 1
ATOM 765 C C . THR A 1 91 ? -5.589 -6.992 7.601 1.00 84.25 91 THR A C 1
ATOM 767 O O . THR A 1 91 ? -5.568 -6.617 6.435 1.00 84.25 91 THR A O 1
ATOM 770 N N . LEU A 1 92 ? -4.770 -7.941 8.067 1.00 85.69 92 LEU A N 1
ATOM 771 C CA . LEU A 1 92 ? -3.727 -8.577 7.256 1.00 85.69 92 LEU A CA 1
ATOM 772 C C . LEU A 1 92 ? -4.298 -9.373 6.078 1.00 85.69 92 LEU A C 1
ATOM 774 O O . LEU A 1 92 ? -3.779 -9.272 4.971 1.00 85.69 92 LEU A O 1
ATOM 778 N N . VAL A 1 93 ? -5.383 -10.129 6.286 1.00 84.56 93 VAL A N 1
ATOM 779 C CA . VAL A 1 93 ? -6.046 -10.871 5.199 1.00 84.56 93 VAL A CA 1
ATOM 780 C C . VAL A 1 93 ? -6.580 -9.915 4.134 1.00 84.56 93 VAL A C 1
ATOM 782 O O . VAL A 1 93 ? -6.380 -10.155 2.947 1.00 84.56 93 VAL A O 1
ATOM 785 N N . LEU A 1 94 ? -7.235 -8.824 4.543 1.00 82.50 94 LEU A N 1
ATOM 786 C CA . LEU A 1 94 ? -7.722 -7.819 3.599 1.00 82.50 94 LEU A CA 1
ATOM 787 C C . LEU A 1 94 ? -6.569 -7.140 2.854 1.00 82.50 94 LEU A C 1
ATOM 789 O O . LEU A 1 94 ? -6.652 -6.981 1.640 1.00 82.50 94 LEU A O 1
ATOM 793 N N . ALA A 1 95 ? -5.490 -6.796 3.559 1.00 83.56 95 ALA A N 1
ATOM 794 C CA . ALA A 1 95 ? -4.322 -6.153 2.969 1.00 83.56 95 ALA A CA 1
ATOM 795 C C . ALA A 1 95 ? -3.644 -7.065 1.938 1.00 83.56 95 ALA A C 1
ATOM 797 O O . ALA A 1 95 ? -3.302 -6.603 0.856 1.00 83.56 95 ALA A O 1
ATOM 798 N N . GLY A 1 96 ? -3.541 -8.368 2.218 1.00 83.31 96 GLY A N 1
ATOM 799 C CA . GLY A 1 96 ? -2.991 -9.347 1.278 1.00 83.31 96 GLY A CA 1
ATOM 800 C C . GLY A 1 96 ? -3.804 -9.477 -0.014 1.00 83.31 96 GLY A C 1
ATOM 801 O O . GLY A 1 96 ? -3.225 -9.523 -1.096 1.00 83.31 96 GLY A O 1
ATOM 802 N N . ILE A 1 97 ? -5.141 -9.473 0.072 1.00 80.56 97 ILE A N 1
ATOM 803 C CA . ILE A 1 97 ? -6.012 -9.498 -1.120 1.00 80.56 97 ILE A CA 1
ATOM 804 C C . ILE A 1 97 ? -5.767 -8.258 -1.989 1.00 80.56 97 ILE A C 1
ATOM 806 O O . ILE A 1 97 ? -5.662 -8.364 -3.209 1.00 80.56 97 ILE A O 1
ATOM 810 N N . PHE A 1 98 ? -5.643 -7.085 -1.371 1.00 76.31 98 PHE A N 1
ATOM 811 C CA . PHE A 1 98 ? -5.377 -5.843 -2.096 1.00 76.31 98 PHE A CA 1
ATOM 812 C C . PHE A 1 98 ? -3.979 -5.781 -2.690 1.00 76.31 98 PHE A C 1
ATOM 814 O O . PHE A 1 98 ? -3.834 -5.361 -3.834 1.00 76.31 98 PHE A O 1
ATOM 821 N N . ALA A 1 99 ? -2.968 -6.221 -1.943 1.00 81.75 99 ALA A N 1
ATOM 822 C CA . ALA A 1 99 ? -1.602 -6.304 -2.435 1.00 81.75 99 ALA A CA 1
ATOM 823 C C . ALA A 1 99 ? -1.532 -7.179 -3.693 1.00 81.75 99 ALA A C 1
ATOM 825 O O . ALA A 1 99 ? -0.865 -6.813 -4.655 1.00 81.75 99 ALA A O 1
ATOM 826 N N . PHE A 1 100 ? -2.285 -8.283 -3.726 1.00 82.94 100 PHE A N 1
ATOM 827 C CA . PHE A 1 100 ? -2.378 -9.139 -4.906 1.00 82.94 100 PHE A CA 1
ATOM 828 C C . PHE A 1 100 ? -3.036 -8.439 -6.103 1.00 82.94 100 PHE A C 1
ATOM 830 O O . PHE A 1 100 ? -2.497 -8.485 -7.207 1.00 82.94 100 PHE A O 1
ATOM 837 N N . ILE A 1 101 ? -4.171 -7.758 -5.893 1.00 77.56 101 ILE A N 1
ATOM 838 C CA . ILE A 1 101 ? -4.847 -6.993 -6.955 1.00 77.56 101 ILE A CA 1
ATOM 839 C C . ILE A 1 101 ? -3.904 -5.921 -7.511 1.00 77.56 101 ILE A C 1
ATOM 841 O O . ILE A 1 101 ? -3.737 -5.821 -8.722 1.00 77.56 101 ILE A O 1
ATOM 845 N N . TYR A 1 102 ? -3.248 -5.164 -6.631 1.00 76.00 102 TYR A N 1
ATOM 846 C CA . TYR A 1 102 ? -2.304 -4.119 -7.016 1.00 76.00 102 TYR A CA 1
ATOM 847 C C . TYR A 1 102 ? -1.101 -4.680 -7.776 1.00 76.00 102 TYR A C 1
ATOM 849 O O . TYR A 1 102 ? -0.701 -4.135 -8.803 1.00 76.00 102 TYR A O 1
ATOM 857 N N . TRP A 1 103 ? -0.569 -5.814 -7.320 1.00 83.31 103 TRP A N 1
ATOM 858 C CA . TRP A 1 103 ? 0.539 -6.482 -7.981 1.00 83.31 103 TRP A CA 1
ATOM 859 C C . TRP A 1 103 ? 0.188 -6.912 -9.411 1.00 83.31 103 TRP A C 1
ATOM 861 O O . TRP A 1 103 ? 1.020 -6.744 -10.298 1.00 83.31 103 TRP A O 1
ATOM 871 N N . ALA A 1 104 ? -1.029 -7.418 -9.642 1.00 82.19 104 ALA A N 1
ATOM 872 C CA . ALA A 1 104 ? -1.463 -7.977 -10.925 1.00 82.19 104 ALA A CA 1
ATOM 873 C C . ALA A 1 104 ? -1.698 -6.930 -12.031 1.00 82.19 104 ALA A C 1
ATOM 875 O O . ALA A 1 104 ? -1.536 -7.236 -13.210 1.00 82.19 104 ALA A O 1
ATOM 876 N N . ILE A 1 105 ? -2.073 -5.702 -11.672 1.00 75.56 105 ILE A N 1
ATOM 877 C CA . ILE A 1 105 ? -2.514 -4.663 -12.617 1.00 75.56 105 ILE A CA 1
ATOM 878 C C . ILE A 1 105 ? -1.484 -4.323 -13.712 1.00 75.56 105 ILE A C 1
ATOM 880 O O . ILE A 1 105 ? -1.830 -4.440 -14.889 1.00 75.56 105 ILE A O 1
ATOM 884 N N . PRO A 1 106 ? -0.228 -3.952 -13.400 1.00 75.50 106 PRO A N 1
ATOM 885 C CA . PRO A 1 106 ? 0.722 -3.538 -14.435 1.00 75.50 106 PRO A CA 1
ATOM 886 C C . PRO A 1 106 ? 1.160 -4.677 -15.360 1.00 75.50 106 PRO A C 1
ATOM 888 O O . PRO A 1 106 ? 1.581 -4.412 -16.486 1.00 75.50 106 PRO A O 1
ATOM 891 N N . TRP A 1 107 ? 1.001 -5.941 -14.950 1.00 80.06 107 TRP A N 1
ATOM 892 C CA . TRP A 1 107 ? 1.298 -7.085 -15.816 1.00 80.06 107 TRP A CA 1
ATOM 893 C C . TRP A 1 107 ? 0.441 -7.092 -17.078 1.00 80.06 107 TRP A C 1
ATOM 895 O O . TRP A 1 107 ? 0.939 -7.460 -18.139 1.00 80.06 107 TRP A O 1
ATOM 905 N N . MET A 1 108 ? -0.806 -6.614 -17.003 1.00 76.56 108 MET A N 1
ATOM 906 C CA . MET A 1 108 ? -1.683 -6.535 -18.177 1.00 76.56 108 MET A CA 1
ATOM 907 C C . MET A 1 108 ? -1.129 -5.614 -19.273 1.00 76.56 108 MET A C 1
ATOM 909 O O . MET A 1 108 ? -1.426 -5.821 -20.449 1.00 76.56 108 MET A O 1
ATOM 913 N N . ARG A 1 109 ? -0.305 -4.626 -18.907 1.00 75.00 109 ARG A N 1
ATOM 914 C CA . ARG A 1 109 ? 0.308 -3.675 -19.841 1.00 75.00 109 ARG A CA 1
ATOM 915 C C . ARG A 1 109 ? 1.711 -4.094 -20.261 1.00 75.00 109 ARG A C 1
ATOM 917 O O . ARG A 1 109 ? 2.041 -4.007 -21.435 1.00 75.00 109 ARG A O 1
ATOM 924 N N . ILE A 1 110 ? 2.515 -4.614 -19.337 1.00 81.06 110 ILE A N 1
ATOM 925 C CA . ILE A 1 110 ? 3.913 -4.983 -19.606 1.00 81.06 110 ILE A CA 1
ATOM 926 C C . ILE A 1 110 ? 4.028 -6.061 -20.680 1.00 81.06 110 ILE A C 1
ATOM 928 O O . ILE A 1 110 ? 4.891 -5.962 -21.549 1.00 81.06 110 ILE A O 1
ATOM 932 N N . PHE A 1 111 ? 3.129 -7.049 -20.682 1.00 81.31 111 PHE A N 1
ATOM 933 C CA . PHE A 1 111 ? 3.138 -8.090 -21.712 1.00 81.31 111 PHE A CA 1
ATOM 934 C C . PHE A 1 111 ? 2.828 -7.564 -23.121 1.00 81.31 111 PHE A C 1
ATOM 936 O O . PHE A 1 111 ? 3.203 -8.211 -24.093 1.00 81.31 111 PHE A O 1
ATOM 943 N N . GLN A 1 112 ? 2.203 -6.390 -23.258 1.00 83.69 112 GLN A N 1
ATOM 944 C CA . GLN A 1 112 ? 1.929 -5.784 -24.567 1.00 83.69 112 GLN A CA 1
ATOM 945 C C . GLN A 1 112 ? 3.195 -5.217 -25.226 1.00 83.69 112 GLN A C 1
ATOM 947 O O . GLN A 1 112 ? 3.227 -5.061 -26.443 1.00 83.69 112 GLN A O 1
ATOM 952 N N . PHE A 1 113 ? 4.242 -4.934 -24.444 1.00 83.44 113 PHE A N 1
ATOM 953 C CA . PHE A 1 113 ? 5.466 -4.294 -24.930 1.00 83.44 113 PHE A CA 1
ATOM 954 C C . PHE A 1 113 ? 6.580 -5.268 -25.329 1.00 83.44 113 PHE A C 1
ATOM 956 O O . PHE A 1 113 ? 7.653 -4.809 -25.709 1.00 83.44 113 PHE A O 1
ATOM 963 N N . ASN A 1 114 ? 6.351 -6.585 -25.236 1.00 83.88 114 ASN A N 1
ATOM 964 C CA . ASN A 1 114 ? 7.357 -7.622 -25.506 1.00 83.88 114 ASN A CA 1
ATOM 965 C C . ASN A 1 114 ? 8.738 -7.322 -24.865 1.00 83.88 114 ASN A C 1
ATOM 967 O O . ASN A 1 114 ? 9.741 -7.248 -25.579 1.00 83.88 114 ASN A O 1
ATOM 971 N N . PRO A 1 115 ? 8.812 -7.125 -23.533 1.00 86.00 115 PRO A N 1
ATOM 972 C CA . PRO A 1 115 ? 10.058 -6.783 -22.854 1.00 86.00 115 PRO A CA 1
ATOM 973 C C . PRO A 1 115 ? 11.072 -7.930 -22.915 1.00 86.00 115 PRO A C 1
ATOM 975 O O . PRO A 1 115 ? 10.719 -9.111 -22.964 1.00 86.00 115 PRO A O 1
ATOM 978 N N . SER A 1 116 ? 12.353 -7.587 -22.832 1.00 89.38 116 SER A N 1
ATOM 979 C CA . SER A 1 116 ? 13.422 -8.572 -22.686 1.00 89.38 116 SER A CA 1
ATOM 980 C C . SER A 1 116 ? 13.370 -9.265 -21.317 1.00 89.38 116 SER A C 1
ATOM 982 O O . SER A 1 116 ? 12.895 -8.716 -20.320 1.00 89.38 116 SER A O 1
ATOM 984 N N . ASN A 1 117 ? 13.956 -10.463 -21.222 1.00 89.06 117 ASN A N 1
ATOM 985 C CA . ASN A 1 117 ? 14.022 -11.214 -19.959 1.00 89.06 117 ASN A CA 1
ATOM 986 C C . ASN A 1 117 ? 14.697 -10.424 -18.820 1.00 89.06 117 ASN A C 1
ATOM 988 O O . ASN A 1 117 ? 14.323 -10.576 -17.657 1.00 89.06 117 ASN A O 1
ATOM 992 N N . LYS A 1 118 ? 15.683 -9.571 -19.137 1.00 86.25 118 LYS A N 1
ATOM 993 C CA . LYS A 1 118 ? 16.389 -8.745 -18.142 1.00 86.25 118 LYS A CA 1
ATOM 994 C C . LYS A 1 118 ? 15.497 -7.636 -17.585 1.00 86.25 118 LYS A C 1
ATOM 996 O O . LYS A 1 118 ? 15.516 -7.371 -16.382 1.00 86.25 118 LYS A O 1
ATOM 1001 N N . GLU A 1 119 ? 14.711 -7.010 -18.451 1.00 84.81 119 GLU A N 1
ATOM 1002 C CA . GLU A 1 119 ? 13.753 -5.972 -18.071 1.00 84.81 119 GLU A CA 1
ATOM 1003 C C . GLU A 1 119 ? 12.632 -6.550 -17.219 1.00 84.81 119 GLU A C 1
ATOM 1005 O O . GLU A 1 119 ? 12.331 -6.008 -16.157 1.00 84.81 119 GLU A O 1
ATOM 1010 N N . LEU A 1 120 ? 12.092 -7.701 -17.626 1.00 88.00 120 LEU A N 1
ATOM 1011 C CA . LEU A 1 120 ? 11.028 -8.385 -16.898 1.00 88.00 120 LEU A CA 1
ATOM 1012 C C . LEU A 1 120 ? 11.494 -8.822 -15.504 1.00 88.00 120 LEU A C 1
ATOM 1014 O O . LEU A 1 120 ? 10.778 -8.611 -14.528 1.00 88.00 120 LEU A O 1
ATOM 1018 N N . ALA A 1 121 ? 12.712 -9.361 -15.382 1.00 88.38 121 ALA A N 1
ATOM 1019 C CA . ALA A 1 121 ? 13.291 -9.721 -14.088 1.00 88.38 121 ALA A CA 1
ATOM 1020 C C . ALA A 1 121 ? 13.484 -8.498 -13.172 1.00 88.38 121 ALA A C 1
ATOM 1022 O O . ALA A 1 121 ? 13.122 -8.541 -11.995 1.00 88.38 121 ALA A O 1
ATOM 1023 N N . SER A 1 122 ? 14.010 -7.395 -13.711 1.00 86.06 122 SER A N 1
ATOM 1024 C CA . SER A 1 122 ? 14.242 -6.163 -12.942 1.00 86.06 122 SER A CA 1
ATOM 1025 C C . SER A 1 122 ? 12.926 -5.531 -12.486 1.00 86.06 122 SER A C 1
ATOM 1027 O O . SER A 1 122 ? 12.795 -5.146 -11.322 1.00 86.06 122 SER A O 1
ATOM 1029 N N . PHE A 1 123 ? 11.933 -5.488 -13.380 1.00 86.31 123 PHE A N 1
ATOM 1030 C CA . PHE A 1 123 ? 10.580 -5.050 -13.060 1.00 86.31 123 PHE A CA 1
ATOM 1031 C C . PHE A 1 123 ? 9.968 -5.922 -11.965 1.00 86.31 123 PHE A C 1
ATOM 1033 O O . PHE A 1 123 ? 9.521 -5.394 -10.955 1.00 86.31 123 PHE A O 1
ATOM 1040 N N . PHE A 1 124 ? 9.992 -7.247 -12.126 1.00 89.12 124 PHE A N 1
ATOM 1041 C CA . PHE A 1 124 ? 9.404 -8.191 -11.176 1.00 89.12 124 PHE A CA 1
ATOM 1042 C C . PHE A 1 124 ? 9.930 -7.973 -9.753 1.00 89.12 124 PHE A C 1
ATOM 1044 O O . PHE A 1 124 ? 9.141 -7.844 -8.815 1.00 89.12 124 PHE A O 1
ATOM 1051 N N . VAL A 1 125 ? 11.255 -7.883 -9.594 1.00 89.12 125 VAL A N 1
ATOM 1052 C CA . VAL A 1 125 ? 11.895 -7.697 -8.284 1.00 89.12 125 VAL A CA 1
ATOM 1053 C C . VAL A 1 125 ? 11.496 -6.359 -7.662 1.00 89.12 125 VAL A C 1
ATOM 1055 O O . VAL A 1 125 ? 11.005 -6.325 -6.532 1.00 89.12 125 VAL A O 1
ATOM 1058 N N . LEU A 1 126 ? 11.672 -5.253 -8.389 1.00 85.75 126 LEU A N 1
ATOM 1059 C CA . LEU A 1 126 ? 11.401 -3.913 -7.857 1.00 85.75 126 LEU A CA 1
ATOM 1060 C C . LEU A 1 126 ? 9.902 -3.680 -7.629 1.00 85.75 126 LEU A C 1
ATOM 1062 O O . LEU A 1 126 ? 9.526 -3.015 -6.664 1.00 85.75 126 LEU A O 1
ATOM 1066 N N . TRP A 1 127 ? 9.040 -4.289 -8.445 1.00 85.75 127 TRP A N 1
ATOM 1067 C CA . TRP A 1 127 ? 7.592 -4.229 -8.282 1.00 85.75 127 TRP A CA 1
ATOM 1068 C C . TRP A 1 127 ? 7.114 -4.974 -7.040 1.00 85.75 127 TRP A C 1
ATOM 1070 O O . TRP A 1 127 ? 6.301 -4.444 -6.287 1.00 85.75 127 TRP A O 1
ATOM 1080 N N . ILE A 1 128 ? 7.652 -6.165 -6.763 1.00 86.69 128 ILE A N 1
ATOM 1081 C CA . ILE A 1 128 ? 7.348 -6.880 -5.516 1.00 86.69 128 ILE A CA 1
ATOM 1082 C C . ILE A 1 128 ? 7.694 -6.010 -4.311 1.00 86.69 128 ILE A C 1
ATOM 1084 O O . ILE A 1 128 ? 6.863 -5.836 -3.419 1.00 86.69 128 ILE A O 1
ATOM 1088 N N . PHE A 1 129 ? 8.887 -5.418 -4.300 1.00 86.19 129 PHE A N 1
ATOM 1089 C CA . PHE A 1 129 ? 9.288 -4.530 -3.215 1.00 86.19 129 PHE A CA 1
ATOM 1090 C C . PHE A 1 129 ? 8.366 -3.315 -3.086 1.00 86.19 129 PHE A C 1
ATOM 1092 O O . PHE A 1 129 ? 7.946 -2.988 -1.975 1.00 86.19 129 PHE A O 1
ATOM 1099 N N . GLN A 1 130 ? 7.986 -2.696 -4.205 1.00 82.56 130 GLN A N 1
ATOM 1100 C CA . GLN A 1 130 ? 7.050 -1.574 -4.224 1.00 82.56 130 GLN A CA 1
ATOM 1101 C C . GLN A 1 130 ? 5.689 -1.942 -3.621 1.00 82.56 130 GLN A C 1
ATOM 1103 O O . GLN A 1 130 ? 5.137 -1.176 -2.831 1.00 82.56 130 GLN A O 1
ATOM 1108 N N . VAL A 1 131 ? 5.152 -3.116 -3.960 1.00 82.88 131 VAL A N 1
ATOM 1109 C CA . VAL A 1 131 ? 3.874 -3.610 -3.428 1.00 82.88 131 VAL A CA 1
ATOM 1110 C C . VAL A 1 131 ? 3.962 -3.846 -1.919 1.00 82.88 131 VAL A C 1
ATOM 1112 O O . VAL A 1 131 ? 3.059 -3.444 -1.186 1.00 82.88 131 VAL A O 1
ATOM 1115 N N . ILE A 1 132 ? 5.046 -4.462 -1.434 1.00 85.25 132 ILE A N 1
ATOM 1116 C CA . ILE A 1 132 ? 5.230 -4.721 0.003 1.00 85.25 132 ILE A CA 1
ATOM 1117 C C . ILE A 1 132 ? 5.360 -3.399 0.770 1.00 85.25 132 ILE A C 1
ATOM 1119 O O . ILE A 1 132 ? 4.700 -3.221 1.793 1.00 85.25 132 ILE A O 1
ATOM 1123 N N . VAL A 1 133 ? 6.155 -2.449 0.269 1.00 81.50 133 VAL A N 1
ATOM 1124 C CA . VAL A 1 133 ? 6.296 -1.115 0.874 1.00 81.50 133 VAL A CA 1
ATOM 1125 C C . VAL A 1 133 ? 4.956 -0.390 0.927 1.00 81.50 133 VAL A C 1
ATOM 1127 O O . VAL A 1 133 ? 4.587 0.112 1.988 1.00 81.50 133 VAL A O 1
ATOM 1130 N N . ALA A 1 134 ? 4.194 -0.396 -0.169 1.00 78.12 134 ALA A N 1
ATOM 1131 C CA . ALA A 1 134 ? 2.862 0.200 -0.206 1.00 78.12 134 ALA A CA 1
ATOM 1132 C C . ALA A 1 134 ? 1.922 -0.449 0.823 1.00 78.12 134 ALA A C 1
ATOM 1134 O O . ALA A 1 134 ? 1.236 0.253 1.560 1.00 78.12 134 ALA A O 1
ATOM 1135 N N . MET A 1 135 ? 1.937 -1.781 0.940 1.00 81.06 135 MET A N 1
ATOM 1136 C CA . MET A 1 135 ? 1.140 -2.505 1.932 1.00 81.06 135 MET A CA 1
ATOM 1137 C C . MET A 1 135 ? 1.527 -2.126 3.367 1.00 81.06 135 MET A C 1
ATOM 1139 O O . MET A 1 135 ? 0.653 -1.850 4.189 1.00 81.06 135 MET A O 1
ATOM 1143 N N . CYS A 1 136 ? 2.822 -2.102 3.686 1.00 82.00 136 CYS A N 1
ATOM 1144 C CA . CYS A 1 136 ? 3.313 -1.697 5.001 1.00 82.00 136 CYS A CA 1
ATOM 1145 C C . CYS A 1 136 ? 2.908 -0.257 5.332 1.00 82.00 136 CYS A C 1
ATOM 1147 O O . CYS A 1 136 ? 2.426 -0.008 6.438 1.00 82.00 136 CYS A O 1
ATOM 1149 N N . TRP A 1 137 ? 3.025 0.656 4.363 1.00 78.19 137 TRP A N 1
ATOM 1150 C CA . TRP A 1 137 ? 2.547 2.028 4.494 1.00 78.19 137 TRP A CA 1
ATOM 1151 C C . TRP A 1 137 ? 1.059 2.068 4.816 1.00 78.19 137 TRP A C 1
ATOM 1153 O O . TRP A 1 137 ? 0.683 2.700 5.790 1.00 78.19 137 TRP A O 1
ATOM 1163 N N . THR A 1 138 ? 0.216 1.334 4.088 1.00 77.50 138 THR A N 1
ATOM 1164 C CA . THR A 1 138 ? -1.236 1.280 4.313 1.00 77.50 138 THR A CA 1
ATOM 1165 C C . THR A 1 138 ? -1.636 0.736 5.691 1.00 77.50 138 THR A C 1
ATOM 1167 O O . THR A 1 138 ? -2.654 1.140 6.263 1.00 77.50 138 THR A O 1
ATOM 1170 N N . LEU A 1 139 ? -0.846 -0.171 6.266 1.00 82.31 139 LEU A N 1
ATOM 1171 C CA . LEU A 1 139 ? -1.113 -0.719 7.597 1.00 82.31 139 LEU A CA 1
ATOM 1172 C C . LEU A 1 139 ? -0.868 0.298 8.723 1.00 82.31 139 LEU A C 1
ATOM 1174 O O . LEU A 1 139 ? -1.517 0.203 9.768 1.00 82.31 139 LEU A O 1
ATOM 1178 N N . ILE A 1 140 ? 0.017 1.279 8.522 1.00 80.50 140 ILE A N 1
ATOM 1179 C CA . ILE A 1 140 ? 0.302 2.346 9.494 1.00 80.50 140 ILE A CA 1
ATOM 1180 C C . ILE A 1 140 ? -0.951 3.189 9.803 1.00 80.50 140 ILE A C 1
ATOM 1182 O O . ILE A 1 140 ? -1.368 3.203 10.966 1.00 80.50 140 ILE A O 1
ATOM 1186 N N . PRO A 1 141 ? -1.616 3.848 8.830 1.00 74.06 141 PRO A N 1
ATOM 1187 C CA . PRO A 1 141 ? -2.794 4.657 9.098 1.00 74.06 141 PRO A CA 1
ATOM 1188 C C . PRO A 1 141 ? -3.964 3.811 9.602 1.00 74.06 141 PRO A C 1
ATOM 1190 O O . PRO A 1 141 ? -4.705 4.277 10.461 1.00 74.06 141 PRO A O 1
ATOM 1193 N N . ILE A 1 142 ? -4.103 2.548 9.180 1.00 78.00 142 ILE A N 1
ATOM 1194 C CA . ILE A 1 142 ? -5.106 1.648 9.774 1.00 78.00 142 ILE A CA 1
ATOM 1195 C C . ILE A 1 142 ? -4.834 1.411 11.251 1.00 78.00 142 ILE A C 1
ATOM 1197 O O . ILE A 1 142 ? -5.757 1.479 12.060 1.00 78.00 142 ILE A O 1
ATOM 1201 N N . SER A 1 143 ? -3.586 1.129 11.613 1.00 77.81 143 SER A N 1
ATOM 1202 C CA . SER A 1 143 ? -3.215 0.896 13.008 1.00 77.81 143 SER A CA 1
ATOM 1203 C C . SER A 1 143 ? -3.486 2.145 13.852 1.00 77.81 143 SER A C 1
ATOM 1205 O O . SER A 1 143 ? -4.032 2.039 14.948 1.00 77.81 143 SER A O 1
ATOM 1207 N N . LEU A 1 144 ? -3.213 3.336 13.312 1.00 76.44 144 LEU A N 1
ATOM 1208 C CA . LEU A 1 144 ? -3.558 4.612 13.946 1.00 76.44 144 LEU A CA 1
ATOM 1209 C C . LEU A 1 144 ? -5.074 4.796 14.115 1.00 76.44 144 LEU A C 1
ATOM 1211 O O . LEU A 1 144 ? -5.521 5.158 15.202 1.00 76.44 144 LEU A O 1
ATOM 1215 N N . VAL A 1 145 ? -5.878 4.487 13.091 1.00 74.25 145 VAL A N 1
ATOM 1216 C CA . VAL A 1 145 ? -7.351 4.513 13.177 1.00 74.25 145 VAL A CA 1
ATOM 1217 C C . VAL A 1 145 ? -7.856 3.544 14.241 1.00 74.25 145 VAL A C 1
ATOM 1219 O O . VAL A 1 145 ? -8.701 3.912 15.053 1.00 74.25 145 VAL A O 1
ATOM 1222 N N . GLN A 1 146 ? -7.321 2.324 14.287 1.00 74.50 146 GLN A N 1
ATOM 1223 C CA . GLN A 1 146 ? -7.690 1.327 15.292 1.00 74.50 146 GLN A CA 1
ATOM 1224 C C . GLN A 1 146 ? -7.389 1.811 16.716 1.00 74.50 146 GLN A C 1
ATOM 1226 O O . GLN 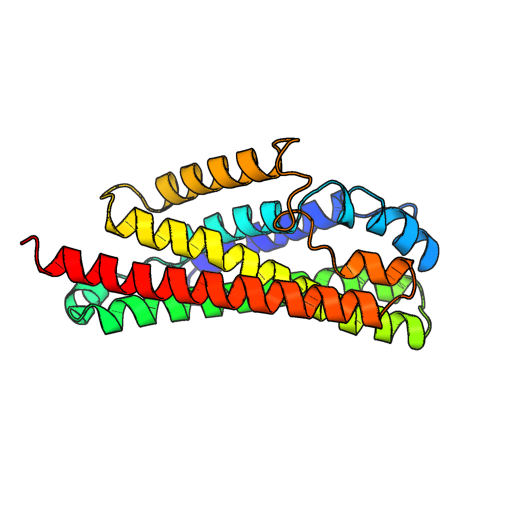A 1 146 ? -8.221 1.642 17.608 1.00 74.50 146 GLN A O 1
ATOM 1231 N N . ILE A 1 147 ? -6.232 2.446 16.928 1.00 72.69 147 ILE A N 1
ATOM 1232 C CA . ILE A 1 147 ? -5.878 3.076 18.206 1.00 72.69 147 ILE A CA 1
ATOM 1233 C C . ILE A 1 147 ? -6.882 4.190 18.527 1.00 72.69 147 ILE A C 1
ATOM 12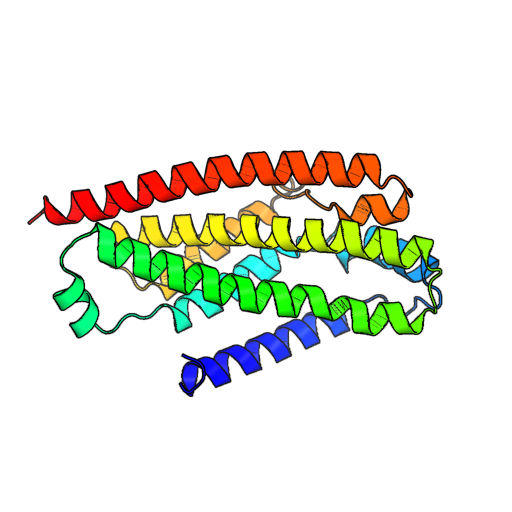35 O O . ILE A 1 147 ? -7.480 4.171 19.599 1.00 72.69 147 ILE A O 1
ATOM 1239 N N . ALA A 1 148 ? -7.135 5.117 17.600 1.00 70.25 148 ALA A N 1
ATOM 1240 C CA . ALA A 1 148 ? -8.056 6.237 17.805 1.00 70.25 148 ALA A CA 1
ATOM 1241 C C . ALA A 1 148 ? -9.490 5.780 18.136 1.00 70.25 148 ALA A C 1
ATOM 1243 O O . ALA A 1 148 ? -10.112 6.306 19.058 1.00 70.25 148 ALA A O 1
ATOM 1244 N N . MET A 1 149 ? -9.998 4.751 17.453 1.00 66.19 149 MET A N 1
ATOM 1245 C CA . MET A 1 149 ? -11.309 4.147 17.723 1.00 66.19 149 MET A CA 1
ATOM 1246 C C . MET A 1 149 ? -11.420 3.504 19.114 1.00 66.19 149 MET A C 1
ATOM 1248 O O . MET A 1 149 ? -12.520 3.372 19.655 1.00 66.19 149 MET A O 1
ATOM 1252 N N . ASN A 1 150 ? -10.305 3.088 19.720 1.00 64.69 150 ASN A N 1
ATOM 1253 C CA . ASN A 1 150 ? -10.332 2.618 21.104 1.00 64.69 150 ASN A CA 1
ATOM 1254 C C . ASN A 1 150 ? -10.542 3.765 22.097 1.00 64.69 150 ASN A C 1
ATOM 1256 O O . ASN A 1 150 ? -11.129 3.538 23.153 1.00 64.69 150 ASN A O 1
ATOM 1260 N N . TYR A 1 151 ? -10.093 4.976 21.766 1.00 58.28 151 TYR A N 1
ATOM 1261 C CA . TYR A 1 151 ? -10.225 6.154 22.626 1.00 58.28 151 TYR A CA 1
ATOM 1262 C C . TYR A 1 151 ? -11.505 6.951 22.358 1.00 58.28 151 TYR A C 1
ATOM 1264 O O . TYR A 1 151 ? -12.048 7.555 23.279 1.00 58.28 151 TYR A O 1
ATOM 1272 N N . MET A 1 152 ? -12.024 6.925 21.129 1.00 55.03 152 MET A N 1
ATOM 1273 C CA . MET A 1 152 ? -13.219 7.670 20.738 1.00 55.03 152 MET A CA 1
ATOM 1274 C C . MET A 1 152 ? -14.400 6.733 20.483 1.00 55.03 152 MET A C 1
ATOM 1276 O O . MET A 1 152 ? -14.333 5.842 19.644 1.00 55.03 152 MET A O 1
ATOM 1280 N N . PHE A 1 153 ? -15.527 6.965 21.160 1.00 56.22 153 PHE A N 1
ATOM 1281 C CA . PHE A 1 153 ? -16.803 6.265 20.927 1.00 56.22 153 PHE A CA 1
ATOM 1282 C C . PHE A 1 153 ? -17.515 6.703 19.627 1.00 56.22 153 PHE A C 1
ATOM 1284 O O . PHE A 1 153 ? -18.729 6.563 19.503 1.00 56.22 153 PHE A O 1
ATOM 1291 N N . TYR A 1 154 ? -16.782 7.251 18.656 1.00 50.25 154 TYR A N 1
ATOM 1292 C CA . TYR A 1 154 ? -17.333 7.739 17.392 1.00 50.25 154 TYR A CA 1
ATOM 1293 C C . TYR A 1 154 ? -17.270 6.680 16.287 1.00 50.25 154 TYR A C 1
ATOM 1295 O O . TYR A 1 154 ? -16.479 5.738 16.338 1.00 50.25 154 TYR A O 1
ATOM 1303 N N . SER A 1 155 ? -18.131 6.840 15.275 1.00 54.97 155 SER A N 1
ATOM 1304 C CA . SER A 1 155 ? -18.259 5.913 14.146 1.00 54.97 155 SER A CA 1
ATOM 1305 C C . SER A 1 155 ? -16.892 5.585 13.507 1.00 54.97 155 SER A C 1
ATOM 1307 O O . SER A 1 155 ? -16.172 6.515 13.126 1.00 54.97 155 SER A O 1
ATOM 1309 N N . PRO A 1 156 ? -16.560 4.288 13.307 1.00 54.09 156 PRO A N 1
ATOM 1310 C CA . PRO A 1 156 ? -15.349 3.834 12.611 1.00 54.09 156 PRO A CA 1
ATOM 1311 C C . PRO A 1 156 ? -15.133 4.526 11.264 1.00 54.09 156 PRO A C 1
ATOM 1313 O O . PRO A 1 156 ? -14.009 4.810 10.865 1.00 54.09 156 PRO A O 1
ATOM 1316 N N . ILE A 1 157 ? -16.242 4.793 10.573 1.00 54.56 157 ILE A N 1
ATOM 1317 C CA . ILE A 1 157 ? -16.273 5.379 9.236 1.00 54.56 157 ILE A CA 1
ATOM 1318 C C . ILE A 1 157 ? -15.890 6.858 9.302 1.00 54.56 157 ILE A C 1
ATOM 1320 O O . ILE A 1 157 ? -15.069 7.301 8.513 1.00 54.56 157 ILE A O 1
ATOM 1324 N N . ILE A 1 158 ? -16.427 7.605 10.273 1.00 56.91 158 ILE A N 1
ATOM 1325 C CA . ILE A 1 158 ? -16.146 9.039 10.454 1.00 56.91 158 ILE A CA 1
ATOM 1326 C C . ILE A 1 158 ? -14.692 9.247 10.883 1.00 56.91 158 ILE A C 1
ATOM 1328 O O . ILE A 1 158 ? -14.034 10.172 10.417 1.00 56.91 158 ILE A O 1
ATOM 1332 N N . MET A 1 159 ? -14.164 8.359 11.726 1.00 58.66 159 MET A N 1
ATOM 1333 C CA . MET A 1 159 ? -12.782 8.471 12.178 1.00 58.66 159 MET A CA 1
ATOM 1334 C C . MET A 1 159 ? -11.764 7.986 11.156 1.00 58.66 159 MET A C 1
ATOM 1336 O O . MET A 1 159 ? -10.735 8.632 10.975 1.00 58.66 159 MET A O 1
ATOM 1340 N N . GLY A 1 160 ? -12.095 6.927 10.414 1.00 54.75 160 GLY A N 1
ATOM 1341 C CA . GLY A 1 160 ? -11.381 6.564 9.196 1.00 54.75 160 GLY A CA 1
ATOM 1342 C C . GLY A 1 160 ? -11.348 7.733 8.217 1.00 54.75 160 GLY A C 1
ATOM 1343 O O . GLY A 1 160 ? -10.269 8.090 7.768 1.00 54.75 160 GLY A O 1
ATOM 1344 N N . LEU A 1 161 ? -12.486 8.389 7.964 1.00 58.56 161 LEU A N 1
ATOM 1345 C CA . LEU A 1 161 ? -12.592 9.579 7.113 1.00 58.56 161 LEU A CA 1
ATOM 1346 C C . LEU A 1 161 ? -11.691 10.720 7.579 1.00 58.56 161 LEU A C 1
ATOM 1348 O O . LEU A 1 161 ? -10.951 11.242 6.762 1.00 58.56 161 LEU A O 1
ATOM 1352 N N . ILE A 1 162 ? -11.711 11.083 8.863 1.00 60.78 162 ILE A N 1
ATOM 1353 C CA . ILE A 1 162 ? -10.912 12.196 9.403 1.00 60.78 162 ILE A CA 1
ATOM 1354 C C . ILE A 1 162 ? -9.411 11.904 9.322 1.00 60.78 162 ILE A C 1
ATOM 1356 O O . ILE A 1 162 ? -8.648 12.752 8.867 1.00 60.78 162 ILE A O 1
ATOM 1360 N N . LEU A 1 163 ? -8.979 10.700 9.706 1.00 60.88 163 LEU A N 1
ATOM 1361 C CA . LEU A 1 163 ? -7.573 10.300 9.591 1.00 60.88 163 LEU A CA 1
ATOM 1362 C C . LEU A 1 163 ? -7.135 10.184 8.136 1.00 60.88 163 LEU A C 1
ATOM 1364 O O . LEU A 1 163 ? -6.018 10.562 7.817 1.00 60.88 163 LEU A O 1
ATOM 1368 N N . THR A 1 164 ? -8.028 9.722 7.264 1.00 57.72 164 THR A N 1
ATOM 1369 C CA . THR A 1 164 ? -7.807 9.673 5.819 1.00 57.72 164 THR A CA 1
ATOM 1370 C C . THR A 1 164 ? -7.683 11.072 5.230 1.00 57.72 164 THR A C 1
ATOM 1372 O O . THR A 1 164 ? -6.830 11.285 4.382 1.00 57.72 164 THR A O 1
ATOM 1375 N N . LEU A 1 165 ? -8.503 12.024 5.685 1.00 58.38 165 LEU A N 1
ATOM 1376 C CA . LEU A 1 165 ? -8.442 13.429 5.279 1.00 58.38 165 LEU A CA 1
ATOM 1377 C C . LEU A 1 165 ? -7.141 14.079 5.755 1.00 58.38 165 LEU A C 1
ATOM 1379 O O . LEU A 1 165 ? -6.534 14.848 5.023 1.00 58.38 165 LEU A O 1
ATOM 1383 N N . LEU A 1 166 ? -6.686 13.738 6.962 1.00 57.94 166 LEU A N 1
ATOM 1384 C CA . LEU A 1 166 ? -5.399 14.178 7.494 1.00 57.94 166 LEU A CA 1
ATOM 1385 C C . LEU A 1 166 ? -4.227 13.554 6.735 1.00 57.94 166 LEU A C 1
ATOM 1387 O O . LEU A 1 166 ? -3.284 14.265 6.411 1.00 57.94 166 LEU A O 1
ATOM 1391 N N . THR A 1 167 ? -4.263 12.258 6.413 1.00 58.91 167 THR A N 1
ATOM 1392 C CA . THR A 1 167 ? -3.181 11.606 5.661 1.00 58.91 167 THR A CA 1
ATOM 1393 C C . THR A 1 167 ? -3.133 12.056 4.211 1.00 58.91 167 THR A C 1
ATOM 1395 O O . THR A 1 167 ? -2.036 12.237 3.692 1.00 58.91 167 THR A O 1
ATOM 1398 N N . THR A 1 168 ? -4.273 12.309 3.562 1.00 55.28 168 THR A N 1
ATOM 1399 C CA . THR A 1 168 ? -4.283 12.958 2.246 1.00 55.28 168 THR A CA 1
ATOM 1400 C C . THR A 1 168 ? -3.794 14.397 2.348 1.00 55.28 168 THR A C 1
ATOM 1402 O O . THR A 1 168 ? -2.932 14.781 1.567 1.00 55.28 168 THR A O 1
ATOM 1405 N N . MET A 1 169 ? -4.220 15.179 3.343 1.00 51.41 169 MET A N 1
ATOM 1406 C CA . MET A 1 169 ? -3.670 16.524 3.564 1.00 51.41 169 MET A CA 1
ATOM 1407 C C . MET A 1 169 ? -2.151 16.513 3.790 1.00 51.41 169 MET A C 1
ATOM 1409 O O . MET A 1 169 ? -1.456 17.360 3.238 1.00 51.41 169 MET A O 1
ATOM 1413 N N . ILE A 1 170 ? -1.617 15.540 4.535 1.00 49.91 170 ILE A N 1
ATOM 1414 C CA . ILE A 1 170 ? -0.172 15.362 4.753 1.00 49.91 170 ILE A CA 1
ATOM 1415 C C . ILE A 1 170 ? 0.533 14.947 3.456 1.00 49.91 170 ILE A C 1
ATOM 1417 O O . ILE A 1 170 ? 1.592 15.479 3.149 1.00 49.91 170 ILE A O 1
ATOM 1421 N N . ALA A 1 171 ? -0.043 14.041 2.668 1.00 51.47 171 ALA A N 1
ATOM 1422 C CA . ALA A 1 171 ? 0.557 13.588 1.414 1.00 51.47 171 ALA A CA 1
ATOM 1423 C C . ALA A 1 171 ? 0.562 14.658 0.311 1.00 51.47 171 ALA A C 1
ATOM 1425 O O . ALA A 1 171 ? 1.442 14.636 -0.544 1.00 51.47 171 ALA A O 1
ATOM 1426 N N . TYR A 1 172 ? -0.398 15.588 0.332 1.00 48.56 172 TYR A N 1
ATOM 1427 C CA . TYR A 1 172 ? -0.515 16.679 -0.642 1.00 48.56 172 TYR A CA 1
ATOM 1428 C C . TYR A 1 172 ? 0.061 18.017 -0.146 1.00 48.56 172 TYR A C 1
ATOM 1430 O O . TYR A 1 172 ? 0.088 18.988 -0.902 1.00 48.56 172 TYR A O 1
ATOM 1438 N N . LEU A 1 173 ? 0.562 18.088 1.093 1.00 42.44 173 LEU A N 1
ATOM 1439 C CA . LEU A 1 173 ? 1.310 19.243 1.586 1.00 42.44 173 LEU A CA 1
ATOM 1440 C C . LEU A 1 173 ? 2.703 19.276 0.925 1.00 42.44 173 LEU A C 1
ATOM 1442 O O . LEU A 1 173 ? 3.478 18.331 1.101 1.00 42.44 173 LEU A O 1
ATOM 1446 N N . PRO A 1 174 ? 3.087 20.372 0.239 1.00 43.56 174 PRO A N 1
ATOM 1447 C CA . PRO A 1 174 ? 4.378 20.483 -0.452 1.00 43.56 174 PRO A CA 1
ATOM 1448 C C . PRO A 1 174 ? 5.588 20.196 0.452 1.00 43.56 174 PRO A C 1
ATOM 1450 O O . PRO A 1 174 ? 6.577 19.630 0.003 1.00 43.56 174 PRO A O 1
ATOM 1453 N N . PHE A 1 175 ? 5.483 20.523 1.744 1.00 40.50 175 PHE A N 1
ATOM 1454 C CA . PHE A 1 175 ? 6.529 20.294 2.746 1.00 40.50 175 PHE A CA 1
ATOM 1455 C C . PHE A 1 175 ? 6.760 18.815 3.096 1.00 40.50 175 PHE A C 1
ATOM 1457 O O . PHE A 1 175 ? 7.876 18.444 3.451 1.00 40.50 175 PHE A O 1
ATOM 1464 N N . PHE A 1 176 ? 5.740 17.958 2.986 1.00 37.09 176 PHE A N 1
ATOM 1465 C CA . PHE A 1 176 ? 5.856 16.517 3.246 1.00 37.09 176 PHE A CA 1
ATOM 1466 C C . PHE A 1 176 ? 6.037 15.701 1.972 1.00 37.09 176 PHE A C 1
ATOM 1468 O O . PHE A 1 176 ? 6.459 14.550 2.054 1.00 37.09 176 PHE A O 1
ATOM 1475 N N . ASN A 1 177 ? 5.792 16.287 0.799 1.00 43.75 177 ASN A N 1
ATOM 1476 C CA . ASN A 1 177 ? 6.031 15.647 -0.493 1.00 43.75 177 ASN A CA 1
ATOM 1477 C C . ASN A 1 177 ? 7.527 15.374 -0.754 1.00 43.75 177 ASN A C 1
ATOM 1479 O O . ASN A 1 177 ? 7.844 14.588 -1.632 1.00 43.75 177 ASN A O 1
ATOM 1483 N N . GLY A 1 178 ? 8.427 15.980 0.038 1.00 44.16 178 GLY A N 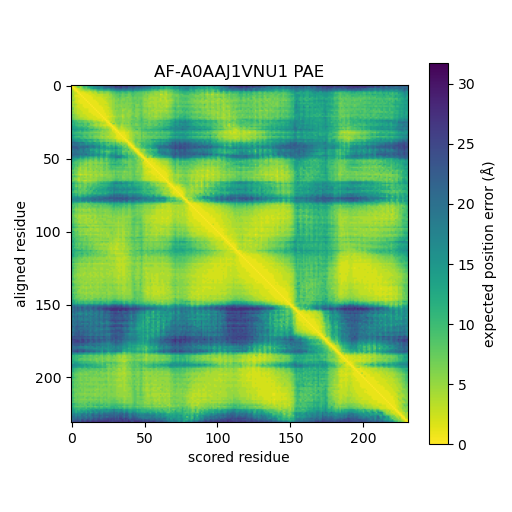1
ATOM 1484 C CA . GLY A 1 178 ? 9.871 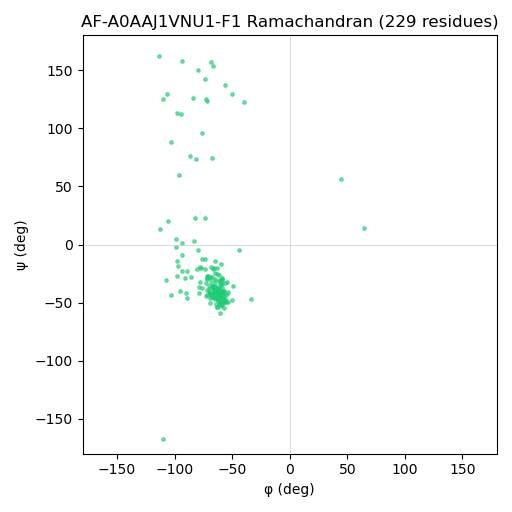15.704 0.100 1.00 44.16 178 GLY A CA 1
ATOM 1485 C C . GLY A 1 178 ? 10.317 14.784 1.246 1.00 44.16 178 GLY A C 1
ATOM 1486 O O . GLY A 1 178 ? 11.513 14.626 1.476 1.00 44.16 178 GLY A O 1
ATOM 1487 N N . SER A 1 179 ? 9.387 14.228 2.030 1.00 51.91 179 SER A N 1
ATOM 1488 C CA . SER A 1 179 ? 9.744 13.372 3.164 1.00 51.91 179 SER A CA 1
ATOM 1489 C C . SER A 1 179 ? 10.092 11.956 2.708 1.00 51.91 179 SER A C 1
ATOM 1491 O O . SER A 1 179 ? 9.496 11.417 1.775 1.00 51.91 179 SER A O 1
ATOM 1493 N N . ILE A 1 180 ? 10.982 11.294 3.450 1.00 52.28 180 ILE A N 1
ATOM 1494 C CA . ILE A 1 180 ? 11.349 9.896 3.188 1.00 52.28 180 ILE A CA 1
ATOM 1495 C C . ILE A 1 180 ? 10.146 8.943 3.261 1.00 52.28 180 ILE A C 1
ATOM 1497 O O . ILE A 1 180 ? 10.238 7.827 2.785 1.00 52.28 180 ILE A O 1
ATOM 1501 N N . PHE A 1 181 ? 9.025 9.363 3.858 1.00 50.88 181 PHE A N 1
ATOM 1502 C CA . PHE A 1 181 ? 7.817 8.555 4.015 1.00 50.88 181 PHE A CA 1
ATOM 1503 C C . PHE A 1 181 ? 6.876 8.611 2.810 1.00 50.88 181 PHE A C 1
ATOM 1505 O O . PHE A 1 181 ? 6.146 7.652 2.584 1.00 50.88 181 PHE A O 1
ATOM 1512 N N . SER A 1 182 ? 6.886 9.707 2.052 1.00 49.34 182 SER A N 1
ATOM 1513 C CA . SER A 1 182 ? 6.017 9.923 0.887 1.00 49.34 182 SER A CA 1
ATOM 1514 C C . SER A 1 182 ? 6.698 9.589 -0.443 1.00 49.34 182 SER A C 1
ATOM 1516 O O . SER A 1 182 ? 6.002 9.373 -1.430 1.00 49.34 182 SER A O 1
ATOM 1518 N N . GLN A 1 183 ? 8.034 9.514 -0.466 1.00 54.84 183 GLN A N 1
ATOM 1519 C CA . GLN A 1 183 ? 8.842 9.343 -1.679 1.00 54.84 183 GLN A CA 1
ATOM 1520 C C . GLN A 1 183 ? 9.447 7.939 -1.859 1.00 54.84 183 GLN A C 1
ATOM 1522 O O . GLN A 1 183 ? 10.410 7.776 -2.609 1.00 54.84 183 GLN A O 1
ATOM 1527 N N . ILE A 1 184 ? 8.921 6.893 -1.205 1.00 65.50 184 ILE A N 1
ATOM 1528 C CA . ILE A 1 184 ? 9.491 5.541 -1.353 1.00 65.50 184 ILE A CA 1
ATOM 1529 C C . ILE A 1 184 ? 8.986 4.872 -2.630 1.00 65.50 184 ILE A C 1
ATOM 1531 O O . ILE A 1 184 ? 8.143 3.977 -2.598 1.00 65.50 184 ILE A O 1
ATOM 1535 N N . GLN A 1 185 ? 9.501 5.321 -3.771 1.00 72.06 185 GLN A N 1
ATOM 1536 C CA . GLN A 1 185 ? 9.225 4.746 -5.084 1.00 72.06 185 GLN A CA 1
ATOM 1537 C C . GLN A 1 185 ? 10.409 3.904 -5.545 1.00 72.06 185 GLN A C 1
ATOM 1539 O O . GLN A 1 185 ? 11.317 4.356 -6.238 1.00 72.06 185 GLN A O 1
ATOM 1544 N N . ILE A 1 186 ? 10.397 2.632 -5.169 1.00 74.38 186 ILE A N 1
ATOM 1545 C CA . ILE A 1 186 ? 11.447 1.672 -5.527 1.00 74.38 186 ILE A CA 1
ATOM 1546 C C . ILE A 1 186 ? 11.440 1.394 -7.035 1.00 74.38 186 ILE A C 1
ATOM 1548 O O . ILE A 1 186 ? 12.481 1.129 -7.635 1.00 74.38 186 ILE A O 1
ATOM 1552 N N . THR A 1 187 ? 10.277 1.519 -7.673 1.00 72.81 187 THR A N 1
ATOM 1553 C CA . THR A 1 187 ? 10.118 1.404 -9.127 1.00 72.81 187 THR A CA 1
ATOM 1554 C C . THR A 1 187 ? 10.875 2.472 -9.913 1.00 72.81 187 THR A C 1
ATOM 1556 O O . THR A 1 187 ? 11.205 2.223 -11.071 1.00 72.81 187 THR A O 1
ATOM 1559 N N . ALA A 1 188 ? 11.251 3.601 -9.297 1.00 72.12 188 ALA A N 1
ATOM 1560 C CA . ALA A 1 188 ? 12.100 4.612 -9.930 1.00 72.12 188 ALA A CA 1
ATOM 1561 C C . ALA A 1 188 ? 13.463 4.047 -10.372 1.00 72.12 188 ALA A C 1
ATOM 1563 O O . ALA A 1 188 ? 14.017 4.447 -11.398 1.00 72.12 188 ALA A O 1
ATOM 1564 N N . PHE A 1 189 ? 13.971 3.043 -9.653 1.00 76.12 189 PHE A N 1
ATOM 1565 C CA . PHE A 1 189 ? 15.243 2.388 -9.957 1.00 76.12 189 PHE A CA 1
ATOM 1566 C C . PHE A 1 189 ? 15.174 1.422 -11.147 1.00 76.12 189 PHE A C 1
ATOM 1568 O O . PHE A 1 189 ? 16.219 1.025 -11.665 1.00 76.12 189 PHE A O 1
ATOM 1575 N N . ILE A 1 190 ? 13.969 1.076 -11.625 1.00 75.69 190 ILE A N 1
ATOM 1576 C CA . ILE A 1 190 ? 13.800 0.317 -12.873 1.00 75.69 190 ILE A CA 1
ATOM 1577 C C . ILE A 1 190 ? 14.307 1.169 -14.049 1.00 75.69 190 ILE A C 1
ATOM 1579 O O . ILE A 1 190 ? 14.976 0.651 -14.939 1.00 75.69 190 ILE A O 1
ATOM 1583 N N . ARG A 1 191 ? 14.064 2.489 -14.019 1.00 71.19 191 ARG A N 1
ATOM 1584 C CA . ARG A 1 191 ? 14.472 3.427 -15.078 1.00 71.19 191 ARG A CA 1
ATOM 1585 C C . ARG A 1 191 ? 15.975 3.627 -15.160 1.00 71.19 191 ARG A C 1
ATOM 1587 O O . ARG A 1 191 ? 16.523 3.699 -16.253 1.00 71.19 191 ARG A O 1
ATOM 1594 N N . SER A 1 192 ? 16.639 3.741 -14.016 1.00 70.75 192 SER A N 1
ATOM 1595 C CA . SER A 1 192 ? 18.088 3.951 -13.960 1.00 70.75 192 SER A CA 1
ATOM 1596 C C . SER A 1 192 ? 18.890 2.666 -14.176 1.00 70.75 192 SER A C 1
ATOM 1598 O O . SER A 1 192 ? 20.117 2.715 -14.199 1.00 70.75 192 SER A O 1
ATOM 1600 N N . GLY A 1 193 ? 18.221 1.511 -14.295 1.00 73.56 193 GLY A N 1
ATOM 1601 C CA . GLY A 1 193 ? 18.880 0.206 -14.353 1.00 73.56 193 GLY A CA 1
ATOM 1602 C C . GLY A 1 193 ? 19.630 -0.151 -13.064 1.00 73.56 193 GLY A C 1
ATOM 1603 O O . GLY A 1 193 ? 20.437 -1.079 -13.052 1.00 73.56 193 GLY A O 1
ATOM 1604 N N . ALA A 1 194 ? 19.383 0.568 -11.965 1.00 83.00 194 ALA A N 1
ATOM 1605 C CA . ALA A 1 194 ? 20.136 0.459 -10.720 1.00 83.00 194 ALA A CA 1
ATOM 1606 C C . ALA A 1 194 ? 19.439 -0.476 -9.717 1.00 83.00 194 ALA A C 1
ATOM 1608 O O . ALA A 1 194 ? 19.093 -0.072 -8.604 1.00 83.00 194 ALA A O 1
ATOM 1609 N N . LEU A 1 195 ? 19.255 -1.745 -10.108 1.00 85.00 195 LEU A N 1
ATOM 1610 C CA . LEU A 1 195 ? 18.546 -2.762 -9.317 1.00 85.00 195 LEU A CA 1
ATOM 1611 C C . LEU A 1 195 ? 19.050 -2.833 -7.868 1.00 85.00 195 LEU A C 1
ATOM 1613 O O . LEU A 1 195 ? 18.250 -2.773 -6.939 1.00 85.00 195 LEU A O 1
ATOM 1617 N N . ASN A 1 196 ? 20.371 -2.877 -7.673 1.00 86.50 196 ASN A N 1
ATOM 1618 C CA . ASN A 1 196 ? 20.985 -2.978 -6.345 1.00 86.50 196 ASN A CA 1
ATOM 1619 C C . ASN A 1 196 ? 20.615 -1.794 -5.438 1.00 86.50 196 ASN A C 1
ATOM 1621 O O . ASN A 1 196 ? 20.263 -1.988 -4.273 1.00 86.50 196 ASN A O 1
ATOM 1625 N N . ALA A 1 197 ? 20.645 -0.571 -5.973 1.00 82.88 197 ALA A N 1
ATOM 1626 C CA . ALA A 1 197 ? 20.279 0.626 -5.221 1.00 82.88 197 ALA A CA 1
ATOM 1627 C C . ALA A 1 197 ? 18.786 0.618 -4.860 1.00 82.88 197 ALA A C 1
ATOM 1629 O O . ALA A 1 197 ? 18.436 0.865 -3.706 1.00 82.88 197 ALA A O 1
ATOM 1630 N N . GLY A 1 198 ? 17.923 0.228 -5.806 1.00 83.00 198 GLY A N 1
ATOM 1631 C CA . GLY A 1 198 ? 16.488 0.077 -5.561 1.00 83.00 198 GLY A CA 1
ATOM 1632 C C . GLY A 1 198 ? 16.181 -0.961 -4.486 1.00 83.00 198 GLY A C 1
ATOM 1633 O O . GLY A 1 198 ? 15.395 -0.694 -3.578 1.00 83.00 198 GLY A O 1
ATOM 1634 N N . THR A 1 199 ? 16.856 -2.113 -4.516 1.00 86.31 199 THR A N 1
ATOM 1635 C CA . THR A 1 199 ? 16.713 -3.133 -3.467 1.00 86.31 199 THR A CA 1
ATOM 1636 C C . THR A 1 199 ? 17.218 -2.651 -2.109 1.00 86.31 199 THR A C 1
ATOM 1638 O O . THR A 1 199 ? 16.557 -2.887 -1.102 1.00 86.31 199 THR A O 1
ATOM 1641 N N . GLY A 1 200 ? 18.344 -1.931 -2.057 1.00 83.81 200 GLY A N 1
ATOM 1642 C CA . GLY A 1 200 ? 18.871 -1.380 -0.806 1.00 83.81 200 GLY A CA 1
ATOM 1643 C C . GLY A 1 200 ? 17.912 -0.370 -0.177 1.00 83.81 200 GLY A C 1
ATOM 1644 O O . GLY A 1 200 ? 17.618 -0.446 1.017 1.00 83.81 200 GLY A O 1
ATOM 1645 N N . TYR A 1 201 ? 17.354 0.521 -0.997 1.00 81.50 201 TYR A N 1
ATOM 1646 C CA . TYR A 1 201 ? 16.362 1.499 -0.560 1.00 81.50 201 TYR A CA 1
ATOM 1647 C C . TYR A 1 201 ? 15.061 0.833 -0.091 1.00 81.50 201 TYR A C 1
ATOM 1649 O O . TYR A 1 201 ? 14.507 1.200 0.946 1.00 81.50 201 TYR A O 1
ATOM 1657 N N . ALA A 1 202 ? 14.614 -0.209 -0.799 1.00 84.69 202 ALA A N 1
ATOM 1658 C CA . ALA A 1 202 ? 13.461 -1.003 -0.394 1.00 84.69 202 ALA A CA 1
ATOM 1659 C C . ALA A 1 202 ? 13.654 -1.668 0.970 1.00 84.69 202 ALA A C 1
ATOM 1661 O O . ALA A 1 202 ? 12.778 -1.588 1.827 1.00 84.69 202 ALA A O 1
ATOM 1662 N N . LEU A 1 203 ? 14.805 -2.304 1.191 1.00 87.94 203 LEU A N 1
ATOM 1663 C CA . LEU A 1 203 ? 15.113 -2.957 2.462 1.00 87.94 203 LEU A CA 1
ATOM 1664 C C . LEU A 1 203 ? 15.148 -1.950 3.615 1.00 87.94 203 LEU A C 1
ATOM 1666 O O . LEU A 1 203 ? 14.576 -2.215 4.671 1.00 87.94 203 LEU A O 1
ATOM 1670 N N . PHE A 1 204 ? 15.751 -0.779 3.402 1.00 84.44 204 PHE A N 1
ATOM 1671 C CA . PHE A 1 204 ? 15.753 0.299 4.389 1.00 84.44 204 PHE A CA 1
ATOM 1672 C C . PHE A 1 204 ? 14.326 0.736 4.763 1.00 84.44 204 PHE A C 1
ATOM 1674 O O . PHE A 1 204 ? 13.984 0.792 5.948 1.00 84.44 204 PHE A O 1
ATOM 1681 N N . ALA A 1 205 ? 13.474 0.972 3.762 1.00 81.75 205 ALA A N 1
ATOM 1682 C CA . ALA A 1 205 ? 12.074 1.339 3.958 1.00 81.75 205 ALA A CA 1
ATOM 1683 C C . ALA A 1 205 ? 11.290 0.276 4.741 1.00 81.75 205 ALA A C 1
ATOM 1685 O O . ALA A 1 205 ? 10.571 0.591 5.691 1.00 81.75 205 ALA A O 1
ATOM 1686 N N . LEU A 1 206 ? 11.456 -0.997 4.375 1.00 86.06 206 LEU A N 1
ATOM 1687 C CA . LEU A 1 206 ? 10.789 -2.113 5.040 1.00 86.06 206 LEU A CA 1
ATOM 1688 C C . LEU A 1 206 ? 11.213 -2.243 6.504 1.00 86.06 206 LEU A C 1
ATOM 1690 O O . LEU A 1 206 ? 10.354 -2.439 7.364 1.00 86.06 206 LEU A O 1
ATOM 1694 N N . CYS A 1 207 ? 12.503 -2.081 6.807 1.00 87.25 207 CYS A N 1
ATOM 1695 C CA . CYS A 1 207 ? 13.000 -2.067 8.183 1.00 87.25 207 CYS A CA 1
ATOM 1696 C C . CYS A 1 207 ? 12.357 -0.940 9.002 1.00 87.25 207 CYS A C 1
ATOM 1698 O O . CYS A 1 207 ? 11.850 -1.182 10.099 1.00 87.25 207 CYS A O 1
ATOM 1700 N N . LEU A 1 208 ? 12.321 0.277 8.454 1.00 85.56 208 LEU A N 1
ATOM 1701 C CA . LEU A 1 208 ? 11.701 1.433 9.102 1.00 85.56 208 LEU A CA 1
ATOM 1702 C C . LEU A 1 208 ? 10.213 1.184 9.393 1.00 85.56 208 LEU A C 1
ATOM 1704 O O . LEU A 1 208 ? 9.748 1.380 10.518 1.00 85.56 208 LEU A O 1
ATOM 1708 N N . TYR A 1 209 ? 9.461 0.709 8.400 1.00 84.50 209 TYR A N 1
ATOM 1709 C CA . TYR A 1 209 ? 8.032 0.440 8.551 1.00 84.50 209 TYR A CA 1
ATOM 1710 C C . TYR A 1 209 ? 7.749 -0.715 9.510 1.00 84.50 209 TYR A C 1
ATOM 1712 O O . TYR A 1 209 ? 6.789 -0.639 10.275 1.00 84.50 209 TYR A O 1
ATOM 1720 N N . ALA A 1 210 ? 8.586 -1.753 9.532 1.00 86.81 210 ALA A N 1
ATOM 1721 C CA . ALA A 1 210 ? 8.462 -2.848 10.490 1.00 86.81 210 ALA A CA 1
ATOM 1722 C C . ALA A 1 210 ? 8.597 -2.351 11.938 1.00 86.81 210 ALA A C 1
ATOM 1724 O O . ALA A 1 210 ? 7.791 -2.727 12.791 1.00 86.81 210 ALA A O 1
ATOM 1725 N N . ILE A 1 211 ? 9.557 -1.457 12.206 1.00 86.31 211 ILE A N 1
ATOM 1726 C CA . ILE A 1 211 ? 9.741 -0.835 13.526 1.00 86.31 211 ILE A CA 1
ATOM 1727 C C . ILE A 1 211 ? 8.502 -0.016 13.916 1.00 86.31 211 ILE A C 1
ATOM 1729 O O . ILE A 1 211 ? 7.985 -0.168 15.024 1.00 86.31 211 ILE A O 1
ATOM 1733 N N . ILE A 1 212 ? 7.985 0.812 13.001 1.00 83.75 212 ILE A N 1
ATOM 1734 C CA . ILE A 1 212 ? 6.790 1.635 13.248 1.00 83.75 212 ILE A CA 1
ATOM 1735 C C . ILE A 1 212 ? 5.568 0.756 13.528 1.00 83.75 212 ILE A C 1
ATOM 1737 O O . ILE A 1 212 ? 4.858 0.977 14.509 1.00 83.75 212 ILE A O 1
ATOM 1741 N N . LEU A 1 213 ? 5.323 -0.264 12.704 1.00 86.56 213 LEU A N 1
ATOM 1742 C CA . LEU A 1 213 ? 4.191 -1.175 12.873 1.00 86.56 213 LEU A CA 1
ATOM 1743 C C . LEU A 1 213 ? 4.278 -1.959 14.187 1.00 86.56 213 LEU A C 1
ATOM 1745 O O . LEU A 1 213 ? 3.258 -2.140 14.852 1.00 86.56 213 LEU A O 1
ATOM 1749 N N . LEU A 1 214 ? 5.480 -2.376 14.599 1.00 88.31 214 LEU A N 1
ATOM 1750 C CA . LEU A 1 214 ? 5.693 -3.016 15.896 1.00 88.31 214 LEU A CA 1
ATOM 1751 C C . LEU A 1 214 ? 5.347 -2.066 17.051 1.00 88.31 214 LEU A C 1
ATOM 1753 O O . LEU A 1 214 ? 4.623 -2.455 17.970 1.00 88.31 214 LEU A O 1
ATOM 1757 N N . ALA A 1 215 ? 5.808 -0.814 16.989 1.00 84.50 215 ALA A N 1
ATOM 1758 C CA . ALA A 1 215 ? 5.487 0.199 17.992 1.00 84.50 215 ALA A CA 1
ATOM 1759 C C . ALA A 1 215 ? 3.972 0.462 18.072 1.00 84.50 215 ALA A C 1
ATOM 1761 O O . ALA A 1 215 ? 3.393 0.449 19.162 1.00 84.50 215 ALA A O 1
ATOM 1762 N N . LEU A 1 216 ? 3.304 0.620 16.925 1.00 82.81 216 LEU A N 1
ATOM 1763 C CA . LEU A 1 216 ? 1.852 0.812 16.852 1.00 82.81 216 LEU A CA 1
ATOM 1764 C C . LEU A 1 216 ? 1.080 -0.396 17.386 1.00 82.81 216 LEU A C 1
ATOM 1766 O O . LEU A 1 216 ? 0.088 -0.223 18.090 1.00 82.81 216 LEU A O 1
ATOM 1770 N N . TYR A 1 217 ? 1.543 -1.615 17.114 1.00 83.56 217 TYR A N 1
ATOM 1771 C CA . TYR A 1 217 ? 0.933 -2.829 17.651 1.00 83.56 217 TYR A CA 1
ATOM 1772 C C . TYR A 1 217 ? 0.990 -2.875 19.184 1.00 83.56 217 TYR A C 1
ATOM 1774 O O . TYR A 1 217 ? -0.022 -3.159 19.830 1.00 83.56 217 TYR A O 1
ATOM 1782 N N . ILE A 1 218 ? 2.142 -2.543 19.777 1.00 83.44 218 ILE A N 1
ATOM 1783 C CA . ILE A 1 218 ? 2.306 -2.467 21.237 1.00 83.44 218 ILE A CA 1
ATOM 1784 C C . ILE A 1 218 ? 1.372 -1.399 21.826 1.00 83.44 218 ILE A C 1
ATOM 1786 O O . ILE A 1 218 ? 0.660 -1.659 22.801 1.00 83.44 218 ILE A O 1
ATOM 1790 N N . LEU A 1 219 ? 1.320 -0.210 21.214 1.00 78.62 219 LEU A N 1
ATOM 1791 C CA . LEU A 1 219 ? 0.415 0.869 21.627 1.00 78.62 219 LEU A CA 1
ATOM 1792 C C . LEU A 1 219 ? -1.054 0.442 21.548 1.00 78.62 219 LEU A C 1
ATOM 1794 O O . LEU A 1 219 ? -1.820 0.676 22.485 1.00 78.62 219 LEU A O 1
ATOM 1798 N N . PHE A 1 220 ? -1.443 -0.241 20.473 1.00 75.06 220 PHE A N 1
ATOM 1799 C CA . PHE A 1 220 ? -2.796 -0.750 20.295 1.00 75.06 220 PHE A CA 1
ATOM 1800 C C . PHE A 1 220 ? -3.177 -1.762 21.381 1.00 75.06 220 PHE A C 1
ATOM 1802 O O . PHE A 1 220 ? -4.231 -1.611 22.003 1.00 75.06 220 PHE A O 1
ATOM 1809 N N . GLN A 1 221 ? -2.314 -2.734 21.694 1.00 73.56 221 GLN A N 1
ATOM 1810 C CA . GLN A 1 221 ? -2.564 -3.679 22.790 1.00 73.56 221 GLN A CA 1
ATOM 1811 C C . GLN A 1 221 ? -2.752 -2.969 24.138 1.00 73.56 221 GLN A C 1
ATOM 1813 O O . GLN A 1 221 ? -3.701 -3.259 24.873 1.00 73.56 221 GLN A O 1
ATOM 1818 N N . ASN A 1 222 ? -1.886 -2.001 24.441 1.00 73.00 222 ASN A N 1
ATOM 1819 C CA . ASN A 1 222 ? -1.962 -1.225 25.677 1.00 73.00 222 ASN A CA 1
ATOM 1820 C C . ASN A 1 222 ? -3.233 -0.361 25.751 1.00 73.00 222 ASN A C 1
ATOM 1822 O O . ASN A 1 222 ? -3.821 -0.235 26.829 1.00 73.00 222 ASN A O 1
ATOM 1826 N N . SER A 1 223 ? -3.687 0.191 24.621 1.00 67.69 223 SER A N 1
ATOM 1827 C CA . SER A 1 223 ? -4.918 0.992 24.547 1.00 67.69 223 SER A CA 1
ATOM 1828 C C . SER A 1 223 ? -6.168 0.178 24.898 1.00 67.69 223 SER A C 1
ATOM 1830 O O . SER A 1 223 ? -6.988 0.625 25.700 1.00 67.69 223 SER A O 1
ATOM 1832 N N . ILE A 1 224 ? -6.276 -1.057 24.389 1.00 66.06 224 ILE A N 1
ATOM 1833 C CA . ILE A 1 224 ? -7.385 -1.968 24.708 1.00 66.06 224 ILE A CA 1
ATOM 1834 C C . ILE A 1 224 ? -7.338 -2.351 26.187 1.00 66.06 224 ILE A C 1
ATOM 1836 O O . ILE A 1 224 ? -8.369 -2.328 26.857 1.00 66.06 224 ILE A O 1
ATOM 1840 N N . ARG A 1 225 ? -6.141 -2.655 26.709 1.00 56.03 225 ARG A N 1
ATOM 1841 C CA . ARG A 1 225 ? -5.959 -3.033 28.113 1.00 56.03 225 ARG A CA 1
ATOM 1842 C C . ARG A 1 225 ? -6.433 -1.929 29.055 1.00 56.03 225 ARG A C 1
ATOM 1844 O O . ARG A 1 225 ? -7.186 -2.236 29.964 1.00 56.03 225 ARG A O 1
ATOM 1851 N N . ARG A 1 226 ? -6.071 -0.656 28.842 1.00 55.19 226 ARG A N 1
ATOM 1852 C CA . ARG A 1 226 ? -6.508 0.458 29.718 1.00 55.19 226 ARG A CA 1
ATOM 1853 C C . ARG A 1 226 ? -8.032 0.623 29.778 1.00 55.19 226 ARG A C 1
ATOM 1855 O O . ARG A 1 226 ? -8.558 0.947 30.837 1.00 55.19 226 ARG A O 1
ATOM 1862 N N . ARG A 1 227 ? -8.745 0.343 28.683 1.00 55.66 227 ARG A N 1
ATOM 1863 C CA . ARG A 1 227 ? -10.215 0.419 28.612 1.00 55.66 227 ARG A CA 1
ATOM 1864 C C . ARG A 1 227 ? -10.922 -0.591 29.526 1.00 55.66 227 ARG A C 1
ATOM 1866 O O . ARG A 1 227 ? -12.052 -0.354 29.920 1.00 55.66 227 ARG A O 1
ATOM 1873 N N . GLU A 1 228 ? -10.266 -1.699 29.883 1.00 51.38 228 GLU A N 1
ATOM 1874 C CA . GLU A 1 228 ? -10.807 -2.700 30.819 1.00 51.38 228 GLU A CA 1
ATOM 1875 C C . GLU A 1 228 ? -10.714 -2.256 32.295 1.00 51.38 228 GLU A C 1
ATOM 1877 O O . GLU A 1 228 ? -11.435 -2.798 33.132 1.00 51.38 228 GLU A O 1
ATOM 1882 N N . TRP A 1 229 ? -9.837 -1.291 32.611 1.00 47.47 229 TRP A N 1
ATOM 1883 C CA . TRP A 1 229 ? -9.599 -0.781 33.974 1.00 47.47 229 TRP A CA 1
ATOM 1884 C C . TRP A 1 229 ? -10.448 0.449 34.298 1.00 47.47 229 TRP A C 1
ATOM 1886 O O . TRP A 1 229 ? -10.709 0.719 35.465 1.00 47.47 229 TRP A O 1
ATOM 1896 N N . ILE A 1 230 ? -10.895 1.170 33.268 1.00 51.22 230 ILE A N 1
ATOM 1897 C CA . ILE A 1 230 ? -11.893 2.236 33.370 1.00 51.22 230 ILE A CA 1
ATOM 1898 C C . ILE A 1 230 ? -13.266 1.559 33.254 1.00 51.22 230 ILE A C 1
ATOM 1900 O O . ILE A 1 230 ? -13.865 1.528 32.179 1.00 51.22 230 ILE A O 1
ATOM 1904 N N . LYS A 1 231 ? -13.697 0.902 34.332 1.00 44.41 231 LYS A N 1
ATOM 1905 C CA . LYS A 1 231 ? -15.087 0.470 34.516 1.00 44.41 231 LYS A CA 1
ATOM 1906 C C . LYS A 1 231 ? -15.836 1.510 35.323 1.00 44.41 231 LYS A C 1
ATOM 1908 O O . LYS A 1 231 ? -15.251 1.965 36.328 1.00 44.41 231 LYS A O 1
#

pLDDT: mean 71.39, std 12.53, range [37.09, 89.38]

Organism: NCBI:txid2203724

Mean predicted aligned error: 9.61 Å

Nearest PDB structures (foldseek):
  7f02-assembly1_F  TM=5.520E-01  e=4.443E+00  Escherichia coli BL21(DE3)

Secondary structure (DSSP, 8-state):
-TT-HHHHHHHHHHHHHHHHHHHHHS-TT--SHHHHHHHHHTSIIIIIS-HHHHHHHHHHHHHHHH----HHHHHHT-SHHHHHHHHHHHHHHHHHHHHHHHHHTTHHHHGGG---HHHHHHHHHHHHHHHHHHHHHHHHHHHHHHHHHHH--S-HHHHHHHHHHHHHHHHHSTTTTTSTTT---TTHHHHTT-HHHHHHHHHHHHHHHHHHHHHHHHHHHHHHHHHHH--

Sequence (231 aa):
MIRNSRFLFSTLMMVFFVAVCYVFGISWSAITYHDWLGSEVSGIYFDHINWQTIFSTFFLFYWSINISIPIQTIVRLRKSNLLARVYARKTLVLAGIFAFIYWAIPWMRIFQFNPSNKELASFFVLWIFQVIVAMCWTLIPISLVQIAMNYMFYSPIIMGLILTLLTTMIAYLPFFNGSIFSQIQITAFIRSGALNAGTGYALFALCLYAIILLALYILFQNSIRRREWIK

Solvent-accessible surface area (backbone atoms only — not comparable to full-atom values): 12737 Å² total; per-residue (Å²): 112,83,87,37,69,70,48,47,50,55,50,51,55,48,52,50,48,52,50,50,53,46,67,74,44,53,63,80,85,42,78,42,54,66,48,37,44,56,47,28,50,72,22,60,54,54,62,71,38,56,51,53,55,56,51,30,44,54,47,47,55,54,44,53,70,67,63,72,71,58,67,72,57,56,67,73,40,74,50,58,75,55,47,53,50,51,54,50,51,52,51,52,54,54,49,51,57,48,42,51,55,62,61,53,55,61,55,73,55,51,68,74,36,71,64,53,75,69,55,50,52,50,44,52,55,32,48,52,47,36,41,52,48,35,50,52,56,36,48,47,61,50,49,51,41,56,42,48,51,72,76,39,99,60,59,65,60,60,48,43,48,52,54,40,52,49,52,50,51,48,62,70,31,76,82,38,53,77,30,82,84,61,58,75,58,30,53,51,24,58,74,73,69,36,58,68,60,24,51,53,52,41,51,51,52,47,53,53,44,50,54,52,48,52,53,49,50,54,51,38,56,53,52,52,50,55,56,71,72,67,117

Radius of gyration: 19.25 Å; Cα contacts (8 Å, |Δi|>4): 197; chains: 1; bounding box: 44×36×62 Å